Protein AF-A0A7V2T458-F1 (afdb_monomer)

Radius of gyration: 17.85 Å; Cα contacts (8 Å, |Δi|>4): 208; chains: 1; bounding box: 44×33×61 Å

Foldseek 3Di:
DPDDPDAPLVVLLVCLVVCVVQLVLLQVLLQLQLCVVVVDPPPDGLLLLLQLQVVCVVVVLGPVVDPALVVSSVSSVVDDGDVVSSVVRDSSSSNSSSSVSSQRNLCRVQVAADDPLLSVLCSLQVVLSHSLLVNLCSNVSHRSVLVSCLLLVNDDPVSNVVSLVVSVVSVCVVPVPQDPVNSVVSSVSSSVSSVD

pLDDT: mean 90.95, std 11.23, range [30.11, 98.31]

Structure (mmCIF, N/CA/C/O backbone):
data_AF-A0A7V2T458-F1
#
_entry.id   AF-A0A7V2T458-F1
#
loop_
_atom_site.group_PDB
_atom_site.id
_atom_site.type_symbol
_atom_site.label_atom_id
_atom_site.label_alt_id
_atom_site.label_comp_id
_atom_site.label_asym_id
_atom_site.label_entity_id
_atom_site.label_seq_id
_atom_site.pdbx_PDB_ins_code
_atom_site.Cartn_x
_atom_site.Cartn_y
_atom_site.Cartn_z
_atom_site.occupancy
_atom_site.B_iso_or_equiv
_atom_site.auth_seq_id
_atom_site.auth_comp_id
_atom_site.auth_asym_id
_atom_site.auth_atom_id
_atom_site.pdbx_PDB_model_num
ATOM 1 N N . MET A 1 1 ? 3.406 -11.928 33.093 1.00 30.11 1 MET A N 1
ATOM 2 C CA . MET A 1 1 ? 4.224 -10.717 32.883 1.00 30.11 1 MET A CA 1
ATOM 3 C C . MET A 1 1 ? 3.503 -9.909 31.815 1.00 30.11 1 MET A C 1
ATOM 5 O O . MET A 1 1 ? 3.575 -10.270 30.652 1.00 30.11 1 MET A O 1
ATOM 9 N N . LEU A 1 2 ? 2.677 -8.945 32.230 1.00 37.81 2 LEU A N 1
ATOM 10 C CA . LEU A 1 2 ? 1.902 -8.072 31.339 1.00 37.81 2 LEU A CA 1
ATOM 11 C C . LEU A 1 2 ? 2.853 -6.999 30.798 1.00 37.81 2 LEU A C 1
ATOM 13 O O . LEU A 1 2 ? 2.980 -5.922 31.372 1.00 37.81 2 LEU A O 1
ATOM 17 N N . GLY A 1 3 ? 3.626 -7.360 29.777 1.00 30.59 3 GLY A N 1
ATOM 18 C CA . GLY A 1 3 ? 4.444 -6.417 29.025 1.00 30.59 3 GLY A CA 1
ATOM 19 C C . GLY A 1 3 ? 3.579 -5.786 27.945 1.00 30.59 3 GLY A C 1
ATOM 20 O O . GLY A 1 3 ? 2.962 -6.512 27.173 1.00 30.59 3 GLY A O 1
ATOM 21 N N . PHE A 1 4 ? 3.513 -4.457 27.934 1.00 38.50 4 PHE A N 1
ATOM 22 C CA . PHE A 1 4 ? 2.872 -3.639 26.907 1.00 38.50 4 PHE A CA 1
ATOM 23 C C . PHE A 1 4 ? 3.158 -4.182 25.498 1.00 38.50 4 PHE A C 1
ATOM 25 O O . PHE A 1 4 ? 4.274 -4.044 24.996 1.00 38.50 4 PHE A O 1
ATOM 32 N N . ILE A 1 5 ? 2.151 -4.765 24.849 1.00 38.09 5 ILE A N 1
ATOM 33 C CA . ILE A 1 5 ? 2.145 -4.898 23.394 1.00 38.09 5 ILE A CA 1
ATOM 34 C C . ILE A 1 5 ? 1.651 -3.539 22.903 1.00 38.09 5 ILE A C 1
ATOM 36 O O . ILE A 1 5 ? 0.454 -3.274 22.890 1.00 38.09 5 ILE A O 1
ATOM 40 N N . ALA A 1 6 ? 2.574 -2.612 22.645 1.00 46.81 6 ALA A N 1
ATOM 41 C CA . ALA A 1 6 ? 2.210 -1.359 21.997 1.00 46.81 6 ALA A CA 1
ATOM 42 C C . ALA A 1 6 ? 1.647 -1.694 20.610 1.00 46.81 6 ALA A C 1
ATOM 44 O O . ALA A 1 6 ? 2.299 -2.410 19.845 1.00 46.81 6 ALA A O 1
ATOM 45 N N . SER A 1 7 ? 0.443 -1.211 20.304 1.00 61.00 7 SER A N 1
ATOM 46 C CA . SER A 1 7 ? -0.187 -1.478 19.016 1.00 61.00 7 SER A CA 1
ATOM 47 C C . SER A 1 7 ? 0.607 -0.852 17.869 1.00 61.00 7 SER A C 1
ATOM 49 O O . SER A 1 7 ? 0.977 0.327 17.913 1.00 61.00 7 SER A O 1
ATOM 51 N N . ALA A 1 8 ? 0.820 -1.630 16.803 1.00 72.25 8 ALA A N 1
ATOM 52 C CA . ALA A 1 8 ? 1.387 -1.141 15.550 1.00 72.25 8 ALA A CA 1
ATOM 53 C C . ALA A 1 8 ? 0.547 -0.000 14.938 1.00 72.25 8 ALA A C 1
ATOM 55 O O . ALA A 1 8 ? 1.097 0.852 14.240 1.00 72.25 8 ALA A O 1
ATOM 56 N N . ILE A 1 9 ? -0.755 0.072 15.245 1.00 80.94 9 ILE A N 1
ATOM 57 C CA . ILE A 1 9 ? -1.664 1.103 14.733 1.00 80.94 9 ILE A CA 1
ATOM 58 C C . ILE A 1 9 ? -1.323 2.482 15.305 1.00 80.94 9 ILE A C 1
ATOM 60 O O . ILE A 1 9 ? -1.305 3.454 14.557 1.00 80.94 9 ILE A O 1
ATOM 64 N N . SER A 1 10 ? -0.928 2.590 16.577 1.00 75.19 10 SER A N 1
ATOM 65 C CA . SER A 1 10 ? -0.537 3.880 17.175 1.00 75.19 10 SER A CA 1
ATOM 66 C C . SER A 1 10 ? 0.697 4.503 16.495 1.00 75.19 10 SER A C 1
ATOM 68 O O . SER A 1 10 ? 0.761 5.717 16.259 1.00 75.19 10 SER A O 1
ATOM 70 N N . ALA A 1 11 ? 1.663 3.669 16.092 1.00 78.50 11 ALA A N 1
ATOM 71 C CA . ALA A 1 11 ? 2.815 4.113 15.307 1.00 78.50 11 ALA A CA 1
ATOM 72 C C . ALA A 1 11 ? 2.403 4.589 13.900 1.00 78.50 11 ALA A C 1
ATOM 74 O O . ALA A 1 11 ? 2.927 5.590 13.408 1.00 78.50 11 ALA A O 1
ATOM 75 N N . VAL A 1 12 ? 1.434 3.910 13.276 1.00 78.38 12 VAL A N 1
ATOM 76 C CA . VAL A 1 12 ? 0.871 4.266 11.961 1.00 78.38 12 VAL A CA 1
ATOM 77 C C . VAL A 1 12 ? 0.040 5.557 12.025 1.00 78.38 12 VAL A C 1
ATOM 79 O O . VAL A 1 12 ? 0.140 6.403 11.144 1.00 78.38 12 VAL A O 1
ATOM 82 N N . VAL A 1 13 ? -0.721 5.782 13.093 1.00 80.06 13 VAL A N 1
ATOM 83 C CA . VAL A 1 13 ? -1.477 7.028 13.311 1.00 80.06 13 VAL A CA 1
ATOM 84 C C . VAL A 1 13 ? -0.536 8.234 13.423 1.00 80.06 13 VAL A C 1
ATOM 86 O O . VAL A 1 13 ? -0.765 9.282 12.819 1.00 80.06 13 VAL A O 1
ATOM 89 N N . SER A 1 14 ? 0.596 8.069 14.111 1.00 79.56 14 SER A N 1
ATOM 90 C CA . SER A 1 14 ? 1.570 9.148 14.327 1.00 79.56 14 SER A CA 1
ATOM 91 C C . SER A 1 14 ? 2.166 9.720 13.030 1.00 79.56 14 SER A C 1
ATOM 93 O O . SER A 1 14 ? 2.564 10.887 13.000 1.00 79.56 14 SER A O 1
ATOM 95 N N . ILE A 1 15 ? 2.214 8.938 11.944 1.00 79.31 15 ILE A N 1
ATOM 96 C CA . ILE A 1 15 ? 2.734 9.396 10.645 1.00 79.31 15 ILE A CA 1
ATOM 97 C C . ILE A 1 15 ? 1.685 10.117 9.786 1.00 79.31 15 ILE A C 1
ATOM 99 O O . ILE A 1 15 ? 2.061 10.751 8.799 1.00 79.31 15 ILE A O 1
ATOM 103 N N . ALA A 1 16 ? 0.399 10.094 10.159 1.00 80.19 16 ALA A N 1
ATOM 104 C CA . ALA A 1 16 ? -0.682 10.648 9.341 1.00 80.19 16 ALA A CA 1
ATOM 105 C C . ALA A 1 16 ? -0.483 12.132 9.002 1.00 80.19 16 ALA A C 1
ATOM 107 O O . ALA A 1 16 ? -0.596 12.535 7.844 1.00 80.19 16 ALA A O 1
ATOM 108 N N . LYS A 1 17 ? -0.043 12.936 9.976 1.00 77.06 17 LYS A N 1
ATOM 109 C CA . LYS A 1 17 ? 0.249 14.368 9.775 1.00 77.06 17 LYS A CA 1
ATOM 110 C C . LYS A 1 17 ? 1.382 14.626 8.780 1.00 77.06 17 LYS A C 1
ATOM 112 O O . LYS A 1 17 ? 1.390 15.659 8.120 1.00 77.06 17 LYS A O 1
ATOM 117 N N . VAL A 1 18 ? 2.340 13.705 8.676 1.00 79.69 18 VAL A N 1
ATOM 118 C CA . VAL A 1 18 ? 3.490 13.832 7.768 1.00 79.69 18 VAL A CA 1
ATOM 119 C C . VAL A 1 18 ? 3.067 13.568 6.324 1.00 79.69 18 VAL A C 1
ATOM 121 O O . VAL A 1 18 ? 3.553 14.230 5.408 1.00 79.69 18 VAL A O 1
ATOM 124 N N . VAL A 1 19 ? 2.147 12.623 6.114 1.00 79.69 19 VAL A N 1
ATOM 125 C CA . VAL A 1 19 ? 1.714 12.189 4.776 1.00 79.69 19 VAL A CA 1
ATOM 126 C C . VAL A 1 19 ? 0.424 12.856 4.293 1.00 79.69 19 VAL A C 1
ATOM 128 O O . VAL A 1 19 ? 0.085 12.714 3.120 1.00 79.69 19 VAL A O 1
ATOM 131 N N . ALA A 1 20 ? -0.257 13.637 5.137 1.00 81.94 20 ALA A N 1
ATOM 132 C CA . ALA A 1 20 ? -1.494 14.349 4.804 1.00 81.94 20 ALA A CA 1
ATOM 133 C C . ALA A 1 20 ? -1.471 15.102 3.450 1.00 81.94 20 ALA A C 1
ATOM 135 O O . ALA A 1 20 ? -2.435 14.981 2.698 1.00 81.94 20 ALA A O 1
ATOM 136 N N . PRO A 1 21 ? -0.389 15.801 3.036 1.00 84.12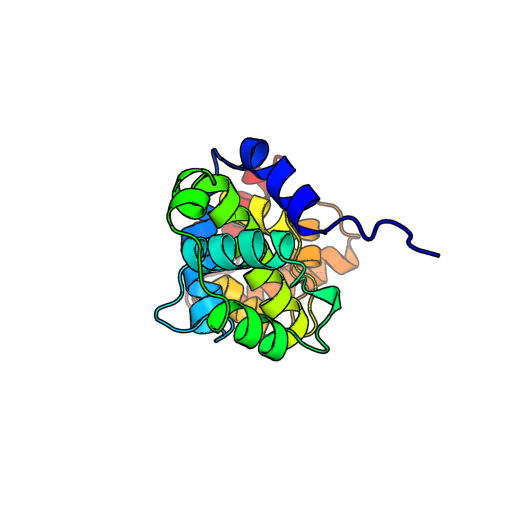 21 PRO A N 1
ATOM 137 C CA . PRO A 1 21 ? -0.378 16.504 1.746 1.00 84.12 21 PRO A CA 1
ATOM 138 C C . PRO A 1 21 ? -0.458 15.584 0.519 1.00 84.12 21 PRO A C 1
ATOM 140 O O . PRO A 1 21 ? -0.811 16.033 -0.571 1.00 84.12 21 PRO A O 1
ATOM 143 N N . ILE A 1 22 ? -0.083 14.312 0.672 1.00 83.19 22 ILE A N 1
ATOM 144 C CA . ILE A 1 22 ? 0.037 13.346 -0.425 1.00 83.19 22 ILE A CA 1
ATOM 145 C C . ILE A 1 22 ? -0.946 12.172 -0.305 1.00 83.19 22 ILE A C 1
ATOM 147 O O . ILE A 1 22 ? -1.106 11.418 -1.267 1.00 83.19 22 ILE A O 1
ATOM 151 N N . ILE A 1 23 ? -1.633 12.030 0.837 1.00 87.06 23 ILE A N 1
ATOM 152 C CA . ILE A 1 23 ? -2.447 10.852 1.163 1.00 87.06 23 ILE A CA 1
ATOM 153 C C . ILE A 1 23 ? -3.609 10.648 0.190 1.00 87.06 23 ILE A C 1
ATOM 155 O O . ILE A 1 23 ? -3.850 9.521 -0.225 1.00 87.06 23 ILE A O 1
ATOM 159 N N . GLY A 1 24 ? -4.259 11.717 -0.281 1.00 88.12 24 GLY A N 1
ATOM 160 C CA . GLY A 1 24 ? -5.395 11.600 -1.203 1.00 88.12 24 GLY A CA 1
ATOM 161 C C . GLY A 1 24 ? -5.055 10.876 -2.516 1.00 88.12 24 GLY A C 1
ATOM 162 O O . GLY A 1 24 ? -5.854 10.079 -3.003 1.00 88.12 24 GLY A O 1
ATOM 163 N N . LYS A 1 25 ? -3.845 11.088 -3.060 1.00 87.19 25 LYS A N 1
ATOM 164 C CA . LYS A 1 25 ? -3.363 10.379 -4.264 1.00 87.19 25 LYS A CA 1
ATOM 165 C C . LYS A 1 25 ? -3.067 8.908 -3.981 1.00 87.19 25 LYS A C 1
ATOM 167 O O . LYS A 1 25 ? -3.308 8.054 -4.825 1.00 87.19 25 LYS A O 1
ATOM 172 N N . VAL A 1 26 ? -2.532 8.619 -2.796 1.00 91.62 26 VAL A N 1
ATOM 173 C CA . VAL A 1 26 ? -2.251 7.249 -2.354 1.00 91.62 26 VAL A CA 1
ATOM 174 C C . VAL A 1 26 ? -3.553 6.481 -2.174 1.00 91.62 26 VAL A C 1
ATOM 176 O O . VAL A 1 26 ? -3.669 5.368 -2.669 1.00 91.62 26 VAL A O 1
ATOM 179 N N . VAL A 1 27 ? -4.539 7.081 -1.507 1.00 94.88 27 VAL A N 1
ATOM 180 C CA . VAL A 1 27 ? -5.811 6.439 -1.159 1.00 94.88 27 VAL A CA 1
ATOM 181 C C . VAL A 1 27 ? -6.577 5.994 -2.398 1.00 94.88 27 VAL A C 1
ATOM 183 O O . VAL A 1 27 ? -7.074 4.872 -2.409 1.00 94.88 27 VAL A O 1
ATOM 186 N N . SER A 1 28 ? -6.649 6.807 -3.456 1.00 93.06 28 SER A N 1
ATOM 187 C CA . SER A 1 28 ? -7.373 6.426 -4.679 1.00 93.06 28 SER A CA 1
ATOM 188 C C . SER A 1 28 ? -6.740 5.222 -5.387 1.00 93.06 28 SER A C 1
ATOM 190 O O . SER A 1 28 ? -7.441 4.288 -5.794 1.00 93.06 28 SER A O 1
ATOM 192 N N . VAL A 1 29 ? -5.409 5.207 -5.486 1.00 95.25 29 VAL A N 1
ATOM 193 C CA . VAL A 1 29 ? -4.659 4.093 -6.075 1.00 95.25 29 VAL A CA 1
ATOM 194 C C . VAL A 1 29 ? -4.781 2.848 -5.198 1.00 95.25 29 VAL A C 1
ATOM 196 O O . VAL A 1 29 ? -5.154 1.781 -5.687 1.00 95.25 29 VAL A O 1
ATOM 199 N N . ALA A 1 30 ? -4.537 2.992 -3.896 1.00 96.44 30 ALA A N 1
ATOM 200 C CA . ALA A 1 30 ? -4.602 1.917 -2.916 1.00 96.44 30 ALA A CA 1
ATOM 201 C C . ALA A 1 30 ? -5.996 1.276 -2.862 1.00 96.44 30 ALA A C 1
ATOM 203 O O . ALA A 1 30 ? -6.104 0.057 -2.950 1.00 96.44 30 ALA A O 1
ATOM 204 N N . GLN A 1 31 ? -7.064 2.081 -2.830 1.00 97.06 31 GLN A N 1
ATOM 205 C CA . GLN A 1 31 ? -8.450 1.609 -2.887 1.00 97.06 31 GLN A CA 1
ATOM 206 C C . GLN A 1 31 ? -8.676 0.679 -4.080 1.00 97.06 31 GLN A C 1
ATOM 208 O O . GLN A 1 31 ? -9.224 -0.417 -3.928 1.00 97.06 31 GLN A O 1
ATOM 213 N N . THR A 1 32 ? -8.245 1.111 -5.266 1.00 96.38 32 THR A N 1
ATOM 214 C CA . THR A 1 32 ? -8.431 0.355 -6.508 1.00 96.38 32 THR A CA 1
ATOM 215 C C . THR A 1 32 ? -7.640 -0.949 -6.469 1.00 96.38 32 THR A C 1
ATOM 217 O O . THR A 1 32 ? -8.182 -2.010 -6.786 1.00 96.38 32 THR A O 1
ATOM 220 N N . VAL A 1 33 ? -6.385 -0.897 -6.015 1.00 97.00 33 VAL A N 1
ATOM 221 C CA . VAL A 1 33 ? -5.521 -2.076 -5.879 1.00 97.00 33 VAL A CA 1
ATOM 222 C C . VAL A 1 33 ? -6.113 -3.077 -4.884 1.00 97.00 33 VAL A C 1
ATOM 224 O O . VAL A 1 33 ? -6.321 -4.232 -5.248 1.00 97.00 33 VAL A O 1
ATOM 227 N N . PHE A 1 34 ? -6.444 -2.657 -3.660 1.00 97.81 34 PHE A N 1
ATOM 228 C CA . PHE A 1 34 ? -6.944 -3.559 -2.615 1.00 97.81 34 PHE A CA 1
ATOM 229 C C . PHE A 1 34 ? -8.272 -4.210 -2.991 1.00 97.81 34 PHE A C 1
ATOM 231 O O . PHE A 1 34 ? -8.456 -5.402 -2.748 1.00 97.81 34 PHE A O 1
ATOM 238 N N . SER A 1 35 ? -9.168 -3.459 -3.636 1.00 96.50 35 SER A N 1
ATOM 239 C CA . SER A 1 35 ? -10.446 -3.997 -4.113 1.00 96.50 35 SER A CA 1
ATOM 240 C C . SER A 1 35 ? -10.233 -5.003 -5.248 1.00 96.50 35 SER A C 1
ATOM 242 O O . SER A 1 35 ? -10.802 -6.090 -5.236 1.00 96.50 35 SER A O 1
ATOM 244 N N . THR A 1 36 ? -9.370 -4.682 -6.219 1.00 95.75 36 THR A N 1
ATOM 245 C CA . THR A 1 36 ? -9.139 -5.546 -7.392 1.00 95.75 36 THR A CA 1
ATOM 246 C C . THR A 1 36 ? -8.392 -6.829 -7.031 1.00 95.75 36 THR A C 1
ATOM 248 O O . THR A 1 36 ? -8.650 -7.882 -7.609 1.00 95.75 36 THR A O 1
ATOM 251 N N . LEU A 1 37 ? -7.483 -6.765 -6.056 1.00 96.19 37 LEU A N 1
ATOM 252 C CA . LEU A 1 37 ? -6.792 -7.938 -5.517 1.00 96.19 37 LEU A CA 1
ATOM 253 C C . LEU A 1 37 ? -7.658 -8.724 -4.514 1.00 96.19 37 LEU A C 1
ATOM 255 O O . LEU A 1 37 ? -7.224 -9.761 -4.008 1.00 96.19 37 LEU A O 1
ATOM 259 N N . GLY A 1 38 ? -8.876 -8.256 -4.219 1.00 95.44 38 GLY A N 1
ATOM 260 C CA . GLY A 1 38 ? -9.816 -8.905 -3.307 1.00 95.44 38 GLY A CA 1
ATOM 261 C C . GLY A 1 38 ? -9.345 -8.936 -1.855 1.00 95.44 38 GLY A C 1
ATOM 262 O O . GLY A 1 38 ? -9.672 -9.878 -1.143 1.00 95.44 38 GLY A O 1
ATOM 263 N N . VAL A 1 39 ? -8.530 -7.961 -1.446 1.00 96.56 39 VAL A N 1
ATOM 264 C CA . VAL A 1 39 ? -8.167 -7.730 -0.038 1.00 96.56 39 VAL A CA 1
ATOM 265 C C . VAL A 1 39 ? -9.305 -6.985 0.659 1.00 96.56 39 VAL A C 1
ATOM 267 O O . VAL A 1 39 ? -9.720 -7.353 1.755 1.00 96.56 39 VAL A O 1
ATOM 270 N N . PHE A 1 40 ? -9.873 -5.985 -0.020 1.00 97.31 40 PHE A N 1
ATOM 271 C CA . PHE A 1 40 ? -11.102 -5.311 0.398 1.00 97.31 40 PHE A CA 1
ATOM 272 C C . PHE A 1 40 ? -12.293 -5.803 -0.424 1.00 97.31 40 PHE A C 1
ATOM 274 O O . PHE A 1 40 ? -12.169 -6.097 -1.617 1.00 97.31 40 PHE A O 1
ATOM 281 N N . LYS A 1 41 ? -13.466 -5.873 0.209 1.00 94.81 41 LYS A N 1
ATOM 282 C CA . LYS A 1 41 ? -14.744 -6.097 -0.477 1.00 94.81 41 LYS A CA 1
ATOM 283 C C . LYS A 1 41 ? -15.140 -4.844 -1.276 1.00 94.81 41 LYS A C 1
ATOM 285 O O . LYS A 1 41 ? -14.746 -3.741 -0.910 1.00 94.81 41 LYS A O 1
ATOM 290 N N . PRO A 1 42 ? -15.975 -4.964 -2.328 1.00 89.00 42 PRO A N 1
ATOM 291 C CA . PRO A 1 42 ? -16.329 -3.830 -3.193 1.00 89.00 42 PRO A CA 1
ATOM 292 C C . PRO A 1 42 ? -16.955 -2.614 -2.489 1.00 89.00 42 PRO A C 1
ATOM 294 O O . PRO A 1 42 ? -16.895 -1.508 -3.014 1.00 89.00 42 PRO A O 1
ATOM 297 N N . ASN A 1 43 ? -17.584 -2.812 -1.330 1.00 90.25 43 ASN A N 1
ATOM 298 C CA . ASN A 1 43 ? -18.216 -1.763 -0.528 1.00 90.25 43 ASN A CA 1
ATOM 299 C C . ASN A 1 43 ? -17.327 -1.242 0.616 1.00 90.25 43 ASN A C 1
ATOM 301 O O . ASN A 1 43 ? -17.757 -0.365 1.361 1.00 90.25 43 ASN A O 1
ATOM 305 N N . GLU A 1 44 ? -16.124 -1.791 0.780 1.00 97.00 44 GLU A N 1
ATOM 306 C CA . GLU A 1 44 ? -15.167 -1.370 1.798 1.00 97.00 44 GLU A CA 1
ATOM 307 C C . GLU A 1 44 ? -14.276 -0.269 1.232 1.00 97.00 44 GLU A C 1
ATOM 309 O O . GLU A 1 44 ? -13.611 -0.439 0.208 1.00 97.00 44 GLU A O 1
ATOM 314 N N . THR A 1 45 ? -14.249 0.874 1.913 1.00 98.12 45 THR A N 1
ATOM 315 C CA . THR A 1 45 ? -13.314 1.954 1.598 1.00 98.12 45 THR A CA 1
ATOM 316 C C . THR A 1 45 ? -12.092 1.889 2.505 1.00 98.12 45 THR A C 1
ATOM 318 O O . THR A 1 45 ? -12.204 1.468 3.658 1.00 98.12 45 THR A O 1
ATOM 321 N N . VAL A 1 46 ? -10.946 2.372 2.021 1.00 98.06 46 VAL A N 1
ATOM 322 C CA . VAL A 1 46 ? -9.724 2.572 2.818 1.00 98.06 46 VAL A CA 1
ATOM 323 C C . VAL A 1 46 ? -10.048 3.284 4.131 1.00 98.06 46 VAL A C 1
ATOM 325 O O . VAL A 1 46 ? -9.660 2.816 5.194 1.00 98.06 46 VAL A O 1
ATOM 328 N N . GLU A 1 47 ? -10.824 4.364 4.073 1.00 97.69 47 GLU A N 1
ATOM 329 C CA . GLU A 1 47 ? -11.233 5.108 5.264 1.00 97.69 47 GLU A CA 1
ATOM 330 C C . GLU A 1 47 ? -12.088 4.266 6.223 1.00 97.69 47 GLU A C 1
ATOM 332 O O . GLU A 1 47 ? -11.790 4.213 7.412 1.00 97.69 47 GLU A O 1
ATOM 337 N N . SER A 1 48 ? -13.099 3.547 5.721 1.00 97.75 48 SER A N 1
ATOM 338 C CA . SER A 1 48 ? -13.975 2.719 6.565 1.00 97.75 48 SER A CA 1
ATOM 339 C C . SER A 1 48 ? -13.243 1.549 7.230 1.00 97.75 48 SER A C 1
ATOM 341 O O . SER A 1 48 ? -13.534 1.212 8.376 1.00 97.75 48 SER A O 1
ATOM 343 N N . VAL A 1 49 ? -12.280 0.938 6.530 1.00 98.31 49 VAL A N 1
ATOM 344 C CA . VAL A 1 49 ? -11.445 -0.139 7.077 1.00 98.31 49 VAL A CA 1
ATOM 345 C C . VAL A 1 49 ? -10.499 0.418 8.132 1.00 98.31 49 VAL A C 1
ATOM 347 O O . VAL A 1 49 ? -10.310 -0.209 9.169 1.00 98.31 49 VAL A O 1
ATOM 350 N N . GLY A 1 50 ? -9.928 1.599 7.896 1.00 97.69 50 GLY A N 1
ATOM 351 C CA . GLY A 1 50 ? -9.062 2.251 8.866 1.00 97.69 50 GLY A CA 1
ATOM 352 C C . GLY A 1 50 ? -9.782 2.667 10.142 1.00 97.69 50 GLY A C 1
ATOM 353 O O . GLY A 1 50 ? -9.261 2.410 11.220 1.00 97.69 50 GLY A O 1
ATOM 354 N N . ASP A 1 51 ? -10.986 3.234 10.035 1.00 98.19 51 ASP A N 1
ATOM 355 C CA . ASP A 1 51 ? -11.822 3.576 11.196 1.00 98.19 51 ASP A CA 1
ATOM 356 C C . ASP A 1 51 ? -12.099 2.338 12.060 1.00 98.19 51 ASP A C 1
ATOM 358 O O . ASP A 1 51 ? -11.820 2.316 13.258 1.00 98.19 51 ASP A O 1
ATOM 362 N N . ARG A 1 52 ? -12.532 1.248 11.409 1.00 97.88 52 ARG A N 1
ATOM 363 C CA . ARG A 1 52 ? -12.740 -0.052 12.059 1.00 97.88 52 ARG A CA 1
ATOM 364 C C . ARG A 1 52 ? -11.477 -0.565 12.720 1.00 97.88 52 ARG A C 1
ATOM 366 O O . ARG A 1 52 ? -11.543 -0.973 13.868 1.00 97.88 52 ARG A O 1
ATOM 373 N N . ALA A 1 53 ? -10.343 -0.535 12.030 1.00 97.38 53 ALA A N 1
ATOM 374 C CA . ALA A 1 53 ? -9.083 -1.022 12.575 1.00 97.38 53 ALA A CA 1
ATOM 375 C C . ALA A 1 53 ? -8.623 -0.218 13.798 1.00 97.38 53 ALA A C 1
ATOM 377 O O . ALA A 1 53 ? -8.182 -0.820 14.771 1.00 97.38 53 ALA A O 1
ATOM 378 N N . ILE A 1 54 ? -8.755 1.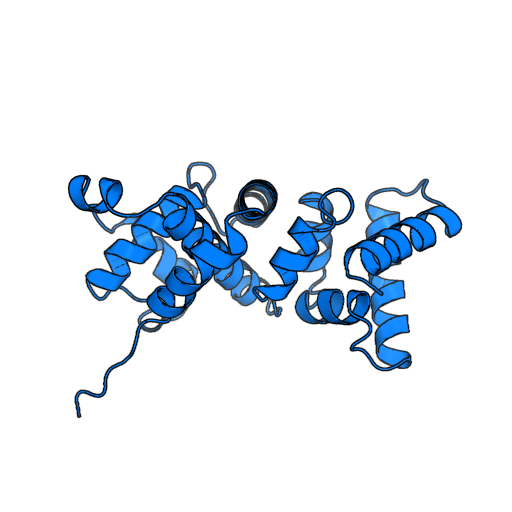113 13.778 1.00 96.56 54 ILE A N 1
ATOM 379 C CA . ILE A 1 54 ? -8.400 1.971 14.918 1.00 96.56 54 ILE A CA 1
ATOM 380 C C . ILE A 1 54 ? -9.272 1.631 16.127 1.00 96.56 54 ILE A C 1
ATOM 382 O O . ILE A 1 54 ? -8.748 1.323 17.193 1.00 96.56 54 ILE A O 1
ATOM 386 N N . GLN A 1 55 ? -10.595 1.637 15.963 1.00 96.88 55 GLN A N 1
ATOM 387 C CA . GLN A 1 55 ? -11.505 1.397 17.084 1.00 96.88 55 GLN A CA 1
ATOM 388 C C . GLN A 1 55 ? -11.445 -0.052 17.585 1.00 96.88 55 GLN A C 1
A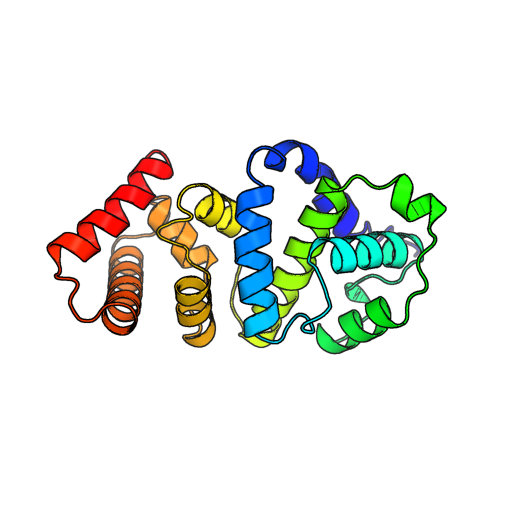TOM 390 O O . GLN A 1 55 ? -11.503 -0.296 18.791 1.00 96.88 55 GLN A O 1
ATOM 395 N N . ALA A 1 56 ? -11.289 -1.022 16.683 1.00 96.00 56 ALA A N 1
ATOM 396 C CA . ALA A 1 56 ? -11.111 -2.422 17.041 1.00 96.00 56 ALA A CA 1
ATOM 397 C C . ALA A 1 56 ? -9.841 -2.602 17.889 1.00 96.00 56 ALA A C 1
ATOM 399 O O . ALA A 1 56 ? -9.896 -3.238 18.941 1.00 96.00 56 ALA A O 1
ATOM 400 N N . ASP A 1 57 ? -8.729 -1.974 17.502 1.00 94.69 57 ASP A N 1
ATOM 401 C CA . ASP A 1 57 ? -7.468 -2.002 18.247 1.00 94.69 57 ASP A CA 1
ATOM 402 C C . ASP A 1 57 ? -7.570 -1.353 19.634 1.00 94.69 57 ASP A C 1
ATOM 404 O O . ASP A 1 57 ? -7.113 -1.939 20.617 1.00 94.69 57 ASP A O 1
ATOM 408 N N . GLU A 1 58 ? -8.258 -0.211 19.745 1.00 93.00 58 GLU A N 1
ATOM 409 C CA . GLU A 1 58 ? -8.577 0.437 21.030 1.00 93.00 58 GLU A CA 1
ATOM 410 C C . GLU A 1 58 ? -9.375 -0.493 21.967 1.00 93.00 58 GLU A C 1
ATOM 412 O O . GLU A 1 58 ? -9.249 -0.411 23.191 1.00 93.00 58 GLU A O 1
ATOM 417 N N . ASN A 1 59 ? -10.132 -1.434 21.395 1.00 93.62 59 ASN A N 1
ATOM 418 C CA . ASN A 1 59 ? -10.887 -2.474 22.098 1.00 93.62 59 ASN A CA 1
ATOM 419 C C . ASN A 1 59 ? -10.153 -3.828 22.163 1.00 93.62 59 ASN A C 1
ATOM 421 O O . ASN A 1 59 ? -10.728 -4.854 22.537 1.00 93.62 59 ASN A O 1
ATOM 425 N N . GLY A 1 60 ? -8.860 -3.847 21.839 1.00 91.75 60 GLY A N 1
ATOM 426 C CA . GLY A 1 60 ? -8.007 -5.023 21.929 1.00 91.75 60 GLY A CA 1
ATOM 427 C C . GLY A 1 60 ? -8.225 -6.044 20.814 1.00 91.75 60 GLY A C 1
ATOM 428 O O . GLY A 1 60 ? -7.903 -7.212 21.006 1.00 91.75 60 GLY A O 1
ATOM 429 N N . ILE A 1 61 ? -8.762 -5.663 19.665 1.00 92.81 61 ILE A N 1
ATOM 430 C CA . ILE A 1 61 ? -8.813 -6.494 18.460 1.00 92.81 61 ILE A CA 1
ATOM 431 C C . ILE A 1 61 ? -7.708 -6.000 17.528 1.00 92.81 61 ILE A C 1
ATOM 433 O O . ILE A 1 61 ? -7.928 -5.198 16.626 1.00 92.81 61 ILE A O 1
ATOM 437 N N . ASP A 1 62 ? -6.493 -6.472 17.782 1.00 90.50 62 ASP A N 1
ATOM 438 C CA . ASP A 1 62 ? -5.322 -6.133 16.983 1.00 90.50 62 ASP A CA 1
ATOM 439 C C . ASP A 1 62 ? -4.919 -7.293 16.059 1.00 90.50 62 ASP A C 1
ATOM 441 O O . ASP A 1 62 ? -5.206 -8.467 16.318 1.00 90.50 62 ASP A O 1
ATOM 445 N N . ARG A 1 63 ? -4.205 -6.968 14.976 1.00 88.00 63 ARG A N 1
ATOM 446 C CA . ARG A 1 63 ? -3.782 -7.941 13.958 1.00 88.00 63 ARG A CA 1
ATOM 447 C C . ARG A 1 63 ? -2.974 -9.113 14.524 1.00 88.00 63 ARG A C 1
ATOM 449 O O . ARG A 1 63 ? -3.043 -10.193 13.943 1.00 88.00 63 ARG A O 1
ATOM 456 N N . SER A 1 64 ? -2.216 -8.953 15.613 1.00 88.81 64 SER A N 1
ATOM 457 C CA . SER A 1 64 ? -1.355 -10.021 16.156 1.00 88.81 64 SER A CA 1
ATOM 458 C C . SER A 1 64 ? -2.134 -11.198 16.754 1.00 88.81 64 SER A C 1
ATOM 460 O O . SER A 1 64 ? -1.548 -12.246 17.024 1.00 88.81 64 SER A O 1
ATOM 462 N N . LYS A 1 65 ? -3.453 -11.046 16.927 1.00 91.19 65 LYS A N 1
ATOM 463 C CA . LYS A 1 65 ? -4.354 -12.071 17.471 1.00 91.19 65 LYS A CA 1
ATOM 464 C C . LYS A 1 65 ? -4.901 -13.056 16.438 1.00 91.19 65 LYS A C 1
ATOM 466 O O . LYS A 1 65 ? -5.595 -13.989 16.827 1.00 91.19 65 LYS A O 1
ATOM 471 N N . PHE A 1 66 ? -4.598 -12.857 15.158 1.00 92.62 66 PHE A N 1
ATOM 472 C CA . PHE A 1 66 ? -5.157 -13.631 14.048 1.00 92.62 66 PHE A CA 1
ATOM 473 C C . PHE A 1 66 ? -4.055 -14.356 13.281 1.00 92.62 66 PHE A C 1
ATOM 475 O O . PHE A 1 66 ? -2.940 -13.840 13.158 1.00 92.62 66 PHE A O 1
ATOM 482 N N . GLU A 1 67 ? -4.346 -15.535 12.733 1.00 90.44 67 GLU A N 1
ATOM 483 C CA . GLU A 1 67 ? -3.332 -16.308 12.008 1.00 90.44 67 GLU A CA 1
ATOM 484 C C . GLU A 1 67 ? -3.021 -15.670 10.651 1.00 90.44 67 GLU A C 1
ATOM 486 O O . GLU A 1 67 ? -1.864 -15.566 10.240 1.00 90.44 67 GLU A O 1
ATOM 491 N N . ASN A 1 68 ? -4.052 -15.164 9.981 1.00 90.00 68 ASN A N 1
ATOM 492 C CA . ASN A 1 68 ? -3.965 -14.603 8.640 1.00 90.00 68 ASN A CA 1
ATOM 493 C C . ASN A 1 68 ? -4.792 -13.315 8.508 1.00 90.00 68 ASN A C 1
ATOM 495 O O . ASN A 1 68 ? -5.598 -12.962 9.372 1.00 90.00 68 ASN A O 1
ATOM 499 N N . HIS A 1 69 ? -4.551 -12.587 7.419 1.00 91.62 69 HIS A N 1
ATOM 500 C CA . HIS A 1 69 ? -5.251 -11.342 7.132 1.00 91.62 69 HIS A CA 1
ATOM 501 C C . HIS A 1 69 ? -6.770 -11.505 6.977 1.00 91.62 69 HIS A C 1
ATOM 503 O O . HIS A 1 69 ? -7.507 -10.609 7.383 1.00 91.62 69 HIS A O 1
ATOM 509 N N . ASP A 1 70 ? -7.247 -12.620 6.419 1.00 93.38 70 ASP A N 1
ATOM 510 C CA . ASP A 1 70 ? -8.676 -12.814 6.158 1.00 93.38 70 ASP A CA 1
ATOM 511 C C . ASP A 1 70 ? -9.470 -12.917 7.470 1.00 93.38 70 ASP A C 1
ATOM 513 O O . ASP A 1 70 ? -10.469 -12.215 7.627 1.00 93.38 70 ASP A O 1
ATOM 517 N N . GLU A 1 71 ? -8.971 -13.681 8.448 1.00 95.81 71 GLU A N 1
ATOM 518 C CA . GLU A 1 71 ? -9.545 -13.763 9.802 1.00 95.81 71 GLU A CA 1
ATOM 519 C C . GLU A 1 71 ? -9.570 -12.401 10.507 1.00 95.81 71 GLU A C 1
ATOM 521 O O . GLU A 1 71 ? -10.561 -12.031 11.139 1.00 95.81 71 GLU A O 1
ATOM 526 N N . TYR A 1 72 ? -8.492 -11.622 10.377 1.00 96.19 72 TYR A N 1
ATOM 527 C CA . TYR A 1 72 ? -8.450 -10.270 10.932 1.00 96.19 72 TYR A CA 1
ATOM 528 C C . TYR A 1 72 ? -9.503 -9.365 10.282 1.00 96.19 72 TYR A C 1
ATOM 530 O O . TYR A 1 72 ? -10.224 -8.649 10.975 1.00 96.19 72 TYR A O 1
ATOM 538 N N . MET A 1 73 ? -9.640 -9.419 8.955 1.00 97.12 73 MET A N 1
ATOM 539 C CA . MET A 1 73 ? -10.643 -8.635 8.237 1.00 97.12 73 MET A CA 1
ATOM 540 C C . MET A 1 73 ? -12.073 -9.057 8.585 1.00 97.12 73 MET A C 1
ATOM 542 O O . MET A 1 73 ? -12.953 -8.201 8.624 1.00 97.12 73 MET A O 1
ATOM 546 N N . GLU A 1 74 ? -12.333 -10.340 8.843 1.00 96.94 74 GLU A N 1
ATOM 547 C CA . GLU A 1 74 ? -13.619 -10.802 9.384 1.00 96.94 74 GLU A CA 1
ATOM 548 C C . GLU A 1 74 ? -13.910 -10.173 10.749 1.00 96.94 74 GLU A C 1
ATOM 550 O O . GLU A 1 74 ? -14.964 -9.560 10.914 1.00 9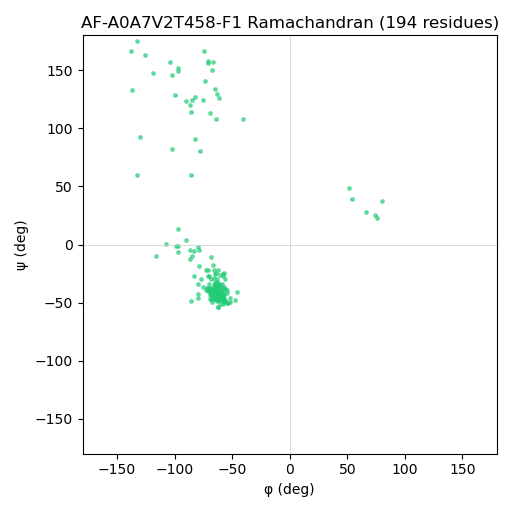6.94 74 GLU A O 1
ATOM 555 N N . ALA A 1 75 ? -12.948 -10.185 11.674 1.00 97.00 75 ALA A N 1
ATOM 556 C CA . ALA A 1 75 ? -13.119 -9.535 12.972 1.00 97.00 75 ALA A CA 1
ATOM 557 C C . ALA A 1 75 ? -13.375 -8.020 12.860 1.00 97.00 75 ALA A C 1
ATOM 559 O O . ALA A 1 75 ? -14.220 -7.486 13.577 1.00 97.00 75 ALA A O 1
ATOM 560 N N . LEU A 1 76 ? -12.707 -7.320 11.935 1.00 97.38 76 LEU A N 1
ATOM 561 C CA . LEU A 1 76 ? -12.966 -5.894 11.687 1.00 97.38 76 LEU A CA 1
ATOM 562 C C . LEU A 1 76 ? -14.372 -5.625 11.128 1.00 97.38 76 LEU A C 1
ATOM 564 O O . LEU A 1 76 ? -14.967 -4.577 11.399 1.00 97.38 76 LEU A O 1
ATOM 568 N N . ARG A 1 77 ? -14.904 -6.543 10.317 1.00 96.94 77 ARG A N 1
ATOM 569 C CA . ARG A 1 77 ? -16.255 -6.435 9.744 1.00 96.94 77 ARG A CA 1
ATOM 570 C C . ARG A 1 77 ? -17.331 -6.657 10.799 1.00 96.94 77 ARG A C 1
ATOM 572 O O . ARG A 1 77 ? -18.340 -5.955 10.767 1.00 96.94 77 ARG A O 1
ATOM 579 N N . ASP A 1 78 ? -17.088 -7.584 11.718 1.00 97.31 78 ASP A N 1
ATOM 580 C CA . ASP A 1 78 ? -18.002 -7.911 12.814 1.00 97.31 78 ASP A CA 1
ATOM 581 C C . ASP A 1 78 ? -17.930 -6.900 13.968 1.00 97.31 78 ASP A C 1
ATOM 583 O O . ASP A 1 78 ? -18.861 -6.807 14.767 1.00 97.31 78 ASP A O 1
ATOM 587 N N . PHE A 1 79 ? -16.853 -6.114 14.047 1.00 97.56 79 PHE A N 1
ATOM 588 C CA . PHE A 1 79 ? -16.717 -5.046 15.030 1.00 97.56 79 PHE A CA 1
ATOM 589 C C . PHE A 1 79 ? -17.785 -3.954 14.833 1.00 97.56 79 PHE A C 1
ATOM 591 O O . PHE A 1 79 ? -17.972 -3.418 13.734 1.00 97.56 79 PHE A O 1
ATOM 598 N N . GLU A 1 80 ? -18.480 -3.603 15.912 1.00 97.12 80 GLU A N 1
ATOM 599 C CA . GLU A 1 80 ? -19.468 -2.526 15.930 1.00 97.12 80 GLU A CA 1
ATOM 600 C C . GLU A 1 80 ? -18.769 -1.189 16.204 1.00 97.12 80 GLU A C 1
ATOM 602 O O . GLU A 1 80 ? -18.108 -1.027 17.225 1.00 97.12 80 GLU A O 1
ATOM 607 N N . LEU A 1 81 ? -18.888 -0.247 15.264 1.00 97.56 81 LEU A N 1
ATOM 608 C CA . LEU A 1 81 ? -18.292 1.085 15.388 1.00 97.56 81 LEU A CA 1
ATOM 609 C C . LEU A 1 81 ? -19.072 1.937 16.389 1.00 97.56 81 LEU A C 1
ATOM 611 O O . LEU A 1 81 ? -20.303 1.954 16.352 1.00 97.56 81 LEU A O 1
ATOM 615 N N . ASP A 1 82 ? -18.347 2.713 17.189 1.00 97.94 82 ASP A N 1
ATOM 616 C CA . ASP A 1 82 ? -18.902 3.828 17.946 1.00 97.94 82 ASP A CA 1
ATOM 617 C C . ASP A 1 82 ? -18.918 5.082 17.047 1.00 97.94 82 ASP A C 1
ATOM 619 O O . ASP A 1 82 ? -17.850 5.581 16.670 1.00 97.94 82 ASP A O 1
ATOM 623 N N . PRO A 1 83 ? -20.101 5.610 16.674 1.00 97.31 83 PRO A N 1
ATOM 624 C CA . PRO A 1 83 ? -20.194 6.785 15.813 1.00 97.31 83 PRO A CA 1
ATOM 625 C C . PRO A 1 83 ? -19.570 8.043 16.425 1.00 97.31 83 PRO A C 1
ATOM 627 O O . PRO A 1 83 ? -18.980 8.833 15.692 1.00 97.31 83 PRO A O 1
ATOM 630 N N . GLU A 1 84 ? -19.667 8.232 17.746 1.00 97.50 84 GLU A N 1
ATOM 631 C CA . GLU A 1 84 ? -19.075 9.402 18.408 1.00 97.50 84 GLU A CA 1
ATOM 632 C C . GLU A 1 84 ? -17.552 9.328 18.318 1.00 97.50 84 GLU A C 1
ATOM 634 O O . GLU A 1 84 ? -16.891 10.310 17.980 1.00 97.50 84 GLU A O 1
ATOM 639 N N . ARG A 1 85 ? -16.993 8.127 18.508 1.00 96.50 85 ARG A N 1
ATOM 640 C CA . ARG A 1 85 ? -15.557 7.897 18.337 1.00 96.50 85 ARG A CA 1
ATOM 641 C C . ARG A 1 85 ? -15.113 8.076 16.887 1.00 96.50 85 ARG A C 1
ATOM 643 O O . ARG A 1 85 ? -14.059 8.663 16.643 1.00 96.50 85 ARG A O 1
ATOM 650 N N . SER A 1 86 ? -15.911 7.620 15.921 1.00 97.38 86 SER A N 1
ATOM 651 C CA . SER A 1 86 ? -15.647 7.838 14.495 1.00 97.38 86 SER A CA 1
ATOM 652 C C . SER A 1 86 ? -15.511 9.326 14.160 1.00 97.38 86 SER A C 1
ATOM 654 O O . SER A 1 86 ? -14.658 9.670 13.342 1.00 97.38 86 SER A O 1
ATOM 656 N N . ASP A 1 87 ? -16.305 10.203 14.771 1.00 96.81 87 ASP A N 1
ATOM 657 C CA . ASP A 1 87 ? -16.252 11.649 14.515 1.00 96.81 87 ASP A CA 1
ATOM 658 C C . ASP A 1 87 ? -15.006 12.325 15.120 1.00 96.81 87 ASP A C 1
ATOM 660 O O . ASP A 1 87 ? -14.582 13.388 14.661 1.00 96.81 87 ASP A O 1
ATOM 664 N N . GLU A 1 88 ? -14.385 11.707 16.128 1.00 96.44 88 GLU A N 1
ATOM 665 C CA . GLU A 1 88 ? -13.160 12.205 16.763 1.00 96.44 88 GLU A CA 1
ATOM 666 C C . GLU A 1 88 ? -11.879 11.826 16.007 1.00 96.44 88 GLU A C 1
ATOM 668 O O . GLU A 1 88 ? -10.865 12.520 16.120 1.00 96.44 88 GLU A O 1
ATOM 673 N N . ILE A 1 89 ? -11.898 10.717 15.264 1.00 95.56 89 ILE A N 1
ATOM 674 C CA . ILE A 1 89 ? -10.744 10.239 14.499 1.00 95.56 89 ILE A CA 1
ATOM 675 C C . ILE A 1 89 ? -10.688 10.999 13.171 1.00 95.56 89 ILE A C 1
ATOM 677 O O . ILE A 1 89 ? -11.651 11.011 12.402 1.00 95.56 89 ILE A O 1
ATOM 681 N N . SER A 1 90 ? -9.542 11.601 12.854 1.00 94.94 90 SER A N 1
ATOM 682 C CA . SER A 1 90 ? -9.409 12.363 11.610 1.00 94.94 90 SER A CA 1
ATOM 683 C C . SER A 1 90 ? -9.465 11.468 10.366 1.00 94.94 90 SER A C 1
ATOM 685 O O . SER A 1 90 ? -9.021 10.315 10.376 1.00 94.94 90 SER A O 1
ATOM 687 N N . THR A 1 91 ? -9.965 12.013 9.253 1.00 94.81 91 THR A N 1
ATOM 688 C CA . THR A 1 91 ? -9.988 11.319 7.956 1.00 94.81 91 THR A CA 1
ATOM 689 C C . THR A 1 91 ? -8.595 10.827 7.551 1.00 94.81 91 THR A C 1
ATOM 691 O O . THR A 1 91 ? -8.463 9.716 7.042 1.00 94.81 91 THR A O 1
ATOM 694 N N . GLU A 1 92 ? -7.535 11.599 7.806 1.00 93.62 92 GLU A N 1
ATOM 695 C CA . GLU A 1 92 ? -6.163 11.211 7.473 1.00 93.62 92 GLU A CA 1
ATOM 696 C C . GLU A 1 92 ? -5.684 10.006 8.289 1.00 93.62 92 GLU A C 1
ATOM 698 O O . GLU A 1 92 ? -5.033 9.118 7.739 1.00 93.62 92 GLU A O 1
ATOM 703 N N . GLU A 1 93 ? -6.009 9.946 9.584 1.00 94.56 93 GLU A N 1
ATOM 704 C CA . GLU A 1 93 ? -5.665 8.802 10.437 1.00 94.56 93 GLU A CA 1
ATOM 705 C C . GLU A 1 93 ? -6.370 7.537 9.951 1.00 94.56 93 GLU A C 1
ATOM 707 O O . GLU A 1 93 ? -5.712 6.515 9.732 1.00 94.56 93 GLU A O 1
ATOM 712 N N . LYS A 1 94 ? -7.678 7.632 9.674 1.00 96.69 94 LYS A N 1
ATOM 713 C CA . LYS A 1 94 ? -8.455 6.537 9.077 1.00 96.69 94 LYS A CA 1
ATOM 714 C C . LYS A 1 94 ? -7.830 6.085 7.761 1.00 96.69 94 LYS A C 1
ATOM 716 O O . LYS A 1 94 ? -7.586 4.903 7.552 1.00 96.69 94 LYS A O 1
ATOM 721 N N . GLN A 1 95 ? -7.501 7.013 6.871 1.00 96.12 95 GLN A N 1
ATOM 722 C CA . GLN A 1 95 ? -6.934 6.675 5.569 1.00 96.12 95 GLN A CA 1
ATOM 723 C C . GLN A 1 95 ? -5.564 6.001 5.674 1.00 96.12 95 GLN A C 1
ATOM 725 O O . GLN A 1 95 ? -5.316 5.006 4.995 1.00 96.12 95 GLN A O 1
ATOM 730 N N . VAL A 1 96 ? -4.676 6.501 6.531 1.00 94.25 96 VAL A N 1
ATOM 731 C CA . VAL A 1 96 ? -3.327 5.946 6.693 1.00 94.25 96 VAL A CA 1
ATOM 732 C C . VAL A 1 96 ? -3.366 4.554 7.314 1.00 94.25 96 VAL A C 1
ATOM 734 O O . VAL A 1 96 ? -2.673 3.655 6.829 1.00 94.25 96 VAL A O 1
ATOM 737 N N . VAL A 1 97 ? -4.217 4.338 8.319 1.00 95.75 97 VAL A N 1
ATOM 738 C CA . VAL A 1 97 ? -4.417 3.001 8.894 1.00 95.75 97 VAL A CA 1
ATOM 739 C C . VAL A 1 97 ? -5.068 2.065 7.880 1.00 95.75 97 VAL A C 1
ATOM 741 O O . VAL A 1 97 ? -4.604 0.940 7.710 1.00 95.75 97 VAL A O 1
ATOM 744 N N . GLY A 1 98 ? -6.066 2.528 7.127 1.00 97.25 98 GLY A N 1
ATOM 745 C CA . GLY A 1 98 ? -6.683 1.752 6.054 1.00 97.25 98 GLY A CA 1
ATOM 746 C C . GLY A 1 98 ? -5.686 1.310 4.984 1.00 97.25 98 GLY A C 1
ATOM 747 O O . GLY A 1 98 ? -5.685 0.147 4.575 1.00 97.25 98 GLY A O 1
ATOM 748 N N . VAL A 1 99 ? -4.785 2.208 4.564 1.00 96.50 99 VAL A N 1
ATOM 749 C CA . VAL A 1 99 ? -3.698 1.867 3.635 1.00 96.50 99 VAL A CA 1
ATOM 750 C C . VAL A 1 99 ? -2.779 0.821 4.251 1.00 96.50 99 VAL A C 1
ATOM 752 O O . VAL A 1 99 ? -2.433 -0.143 3.570 1.00 96.50 99 VAL A O 1
ATOM 755 N N . ALA A 1 100 ? -2.406 0.961 5.523 1.00 94.94 100 ALA A N 1
ATOM 756 C CA . ALA A 1 100 ? -1.550 -0.006 6.204 1.00 94.94 100 ALA A CA 1
ATOM 757 C C . ALA A 1 100 ? -2.192 -1.403 6.279 1.00 94.94 100 ALA A C 1
ATOM 759 O O . ALA A 1 100 ? -1.543 -2.387 5.925 1.00 94.94 100 ALA A O 1
ATOM 760 N N . VAL A 1 101 ? -3.474 -1.486 6.653 1.00 96.56 101 VAL A N 1
ATOM 761 C CA . VAL A 1 101 ? -4.229 -2.748 6.719 1.00 96.56 101 VA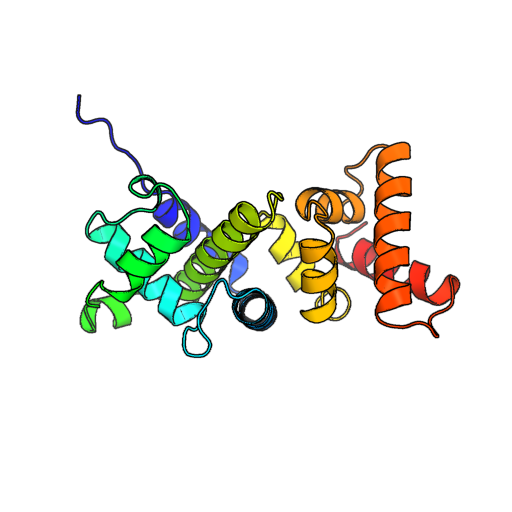L A CA 1
ATOM 762 C C . VAL A 1 101 ? -4.292 -3.416 5.346 1.00 96.56 101 VAL A C 1
ATOM 764 O O . VAL A 1 101 ? -3.903 -4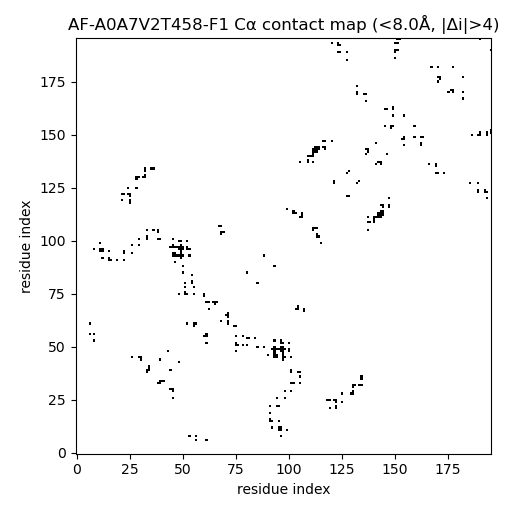.576 5.214 1.00 96.56 101 VAL A O 1
ATOM 767 N N . GLY A 1 102 ? -4.695 -2.683 4.302 1.00 96.94 102 GLY A N 1
ATOM 768 C CA . GLY A 1 102 ? -4.749 -3.231 2.943 1.00 96.94 102 GLY A CA 1
ATOM 769 C C . GLY A 1 102 ? -3.371 -3.648 2.416 1.00 96.94 102 GLY A C 1
ATOM 770 O O . GLY A 1 102 ? -3.231 -4.698 1.792 1.00 96.94 102 GLY A O 1
ATOM 771 N N . THR A 1 103 ? -2.325 -2.878 2.730 1.00 96.12 103 THR A N 1
ATOM 772 C CA . THR A 1 103 ? -0.935 -3.201 2.363 1.00 96.12 103 THR A CA 1
ATOM 773 C C . THR A 1 103 ? -0.489 -4.517 2.977 1.00 96.12 103 THR A C 1
ATOM 775 O O . THR A 1 103 ? 0.112 -5.339 2.287 1.00 96.12 103 THR A O 1
ATOM 778 N N . GLN A 1 104 ? -0.802 -4.731 4.255 1.00 94.44 104 GLN A N 1
ATOM 779 C CA . GLN A 1 104 ? -0.502 -5.981 4.932 1.00 94.44 104 GLN A CA 1
ATOM 780 C C . GLN A 1 104 ? -1.242 -7.158 4.289 1.00 94.44 104 GLN A C 1
ATOM 782 O O . GLN A 1 104 ? -0.628 -8.195 4.048 1.00 94.44 104 GLN A O 1
ATOM 787 N N . GLY A 1 105 ? -2.520 -6.986 3.947 1.00 95.62 105 GLY A N 1
ATOM 788 C CA . GLY A 1 105 ? -3.286 -8.023 3.257 1.00 95.62 105 GLY A CA 1
ATOM 789 C C . GLY A 1 105 ? -2.698 -8.406 1.905 1.00 95.62 105 GLY A C 1
ATOM 790 O O . GLY A 1 105 ? -2.580 -9.589 1.593 1.00 95.62 105 GLY A O 1
ATOM 791 N N . VAL A 1 106 ? -2.251 -7.422 1.120 1.00 97.31 106 VAL A N 1
ATOM 792 C CA . VAL A 1 106 ? -1.554 -7.686 -0.146 1.00 97.31 106 VAL A CA 1
ATOM 793 C C . VAL A 1 106 ? -0.223 -8.405 0.092 1.00 97.31 106 VAL A C 1
ATOM 795 O O . VAL A 1 106 ? 0.065 -9.386 -0.590 1.00 97.31 106 VAL A O 1
ATOM 798 N N . ALA A 1 107 ? 0.581 -7.934 1.048 1.00 95.94 107 ALA A N 1
ATOM 799 C CA . ALA A 1 107 ? 1.883 -8.518 1.362 1.00 95.94 107 ALA A CA 1
ATOM 800 C C . ALA A 1 107 ? 1.768 -9.994 1.773 1.00 95.94 107 ALA A C 1
ATOM 802 O O . ALA A 1 107 ? 2.501 -10.827 1.247 1.00 95.94 107 ALA A O 1
ATOM 803 N N . GLU A 1 108 ? 0.814 -10.324 2.649 1.00 94.56 108 GLU A N 1
ATOM 804 C CA . GLU A 1 108 ? 0.554 -11.701 3.083 1.00 94.56 108 GLU A CA 1
ATOM 805 C C . GLU A 1 108 ? 0.021 -12.571 1.939 1.00 94.56 108 GLU A C 1
ATOM 807 O O . GLU A 1 108 ? 0.517 -13.674 1.718 1.00 94.56 108 GLU A O 1
ATOM 812 N N . LYS A 1 109 ? -0.954 -12.070 1.170 1.00 95.25 109 LYS A N 1
ATOM 813 C CA . LYS A 1 109 ? -1.607 -12.835 0.097 1.00 95.25 109 LYS A CA 1
ATOM 814 C C . LYS A 1 109 ? -0.665 -13.207 -1.048 1.00 95.25 109 LYS A C 1
ATOM 816 O O . LYS A 1 109 ? -0.840 -14.261 -1.658 1.00 95.25 109 LYS A O 1
ATOM 821 N N . TYR A 1 110 ? 0.293 -12.339 -1.363 1.00 95.94 110 TYR A N 1
ATOM 822 C CA . TYR A 1 110 ? 1.215 -12.520 -2.489 1.00 95.94 110 TYR A CA 1
ATOM 823 C C . TYR A 1 110 ? 2.643 -12.890 -2.062 1.00 95.94 110 TYR A C 1
ATOM 825 O O . TYR A 1 110 ? 3.487 -13.067 -2.935 1.00 95.94 110 TYR A O 1
ATOM 833 N N . ASP A 1 111 ? 2.911 -13.021 -0.758 1.00 96.06 111 ASP A N 1
ATOM 834 C CA . ASP A 1 111 ? 4.245 -13.270 -0.185 1.00 96.06 111 ASP A CA 1
ATOM 835 C C . ASP A 1 111 ? 5.310 -12.276 -0.697 1.00 96.06 111 ASP A C 1
ATOM 837 O O . ASP A 1 111 ? 6.396 -12.630 -1.158 1.00 96.06 111 ASP A O 1
ATOM 841 N N . ILE A 1 112 ? 4.970 -10.985 -0.651 1.00 95.88 112 ILE A N 1
ATOM 842 C CA . ILE A 1 112 ? 5.832 -9.883 -1.104 1.00 95.88 112 ILE A CA 1
ATOM 843 C C . ILE A 1 112 ? 6.023 -8.838 -0.011 1.00 95.88 112 ILE A C 1
ATOM 845 O O . ILE A 1 112 ? 5.250 -8.740 0.939 1.00 95.88 112 ILE A O 1
ATOM 849 N N . LYS A 1 113 ? 7.041 -7.986 -0.168 1.00 95.31 113 LYS A N 1
ATOM 850 C CA . LYS A 1 113 ? 7.262 -6.846 0.727 1.00 95.31 113 LYS A CA 1
ATOM 851 C C . LYS A 1 113 ? 6.738 -5.564 0.098 1.00 95.31 113 LYS A C 1
ATOM 853 O O . LYS A 1 113 ? 7.096 -5.214 -1.025 1.00 95.31 113 LYS A O 1
ATOM 858 N N . ILE A 1 114 ? 5.928 -4.847 0.868 1.00 93.94 114 ILE A N 1
ATOM 859 C CA . ILE A 1 114 ? 5.425 -3.509 0.563 1.00 93.94 114 ILE A CA 1
ATOM 860 C C . ILE A 1 114 ? 5.516 -2.701 1.859 1.00 93.94 114 ILE A C 1
ATOM 862 O O . ILE A 1 114 ? 5.139 -3.197 2.919 1.00 93.94 114 ILE A O 1
ATOM 866 N N . ASP A 1 115 ? 6.046 -1.483 1.799 1.00 89.44 115 ASP A N 1
ATOM 867 C CA . ASP A 1 115 ? 6.210 -0.614 2.968 1.00 89.44 115 ASP A CA 1
ATOM 868 C C . ASP A 1 115 ? 5.709 0.814 2.710 1.00 89.44 115 ASP A C 1
ATOM 870 O O . ASP A 1 115 ? 5.304 1.169 1.603 1.00 89.44 115 ASP A O 1
ATOM 874 N N . GLY A 1 116 ? 5.717 1.654 3.749 1.00 86.62 116 GLY A N 1
ATOM 875 C CA . GLY A 1 116 ? 5.257 3.042 3.644 1.00 86.62 116 GLY A CA 1
ATOM 876 C C . GLY A 1 116 ? 6.034 3.872 2.614 1.00 86.62 116 GLY A C 1
ATOM 877 O O . GLY A 1 116 ? 5.438 4.703 1.932 1.00 86.62 116 GLY A O 1
ATOM 878 N N . GLU A 1 117 ? 7.339 3.619 2.434 1.00 88.50 117 GLU A N 1
ATOM 879 C CA . GLU A 1 117 ? 8.143 4.298 1.403 1.00 88.50 117 GLU A CA 1
ATOM 880 C C . GLU A 1 117 ? 7.646 3.979 -0.011 1.00 88.50 117 GLU A C 1
ATOM 882 O O . GLU A 1 117 ? 7.695 4.842 -0.891 1.00 88.50 117 GLU A O 1
ATOM 887 N N . THR A 1 118 ? 7.115 2.773 -0.222 1.00 93.00 118 THR A N 1
ATOM 888 C CA . THR A 1 118 ? 6.495 2.391 -1.494 1.00 93.00 118 THR A CA 1
ATOM 889 C C . THR A 1 118 ? 5.318 3.301 -1.823 1.00 93.00 118 THR A C 1
ATOM 891 O O . THR A 1 118 ? 5.251 3.844 -2.924 1.00 93.00 118 THR A O 1
ATOM 894 N N . TRP A 1 119 ? 4.433 3.569 -0.863 1.00 92.62 119 TRP A N 1
ATOM 895 C CA . TRP A 1 119 ? 3.304 4.474 -1.084 1.00 92.62 119 TRP A CA 1
ATOM 896 C C . TRP A 1 119 ? 3.725 5.934 -1.260 1.00 92.62 119 TRP A C 1
ATOM 898 O O . TRP A 1 119 ? 3.093 6.661 -2.023 1.00 92.62 119 TRP A O 1
ATOM 908 N N . VAL A 1 120 ? 4.833 6.363 -0.646 1.00 89.88 120 VAL A N 1
ATOM 909 C CA . VAL A 1 120 ? 5.440 7.672 -0.947 1.00 89.88 120 VAL A CA 1
ATOM 910 C C . VAL A 1 120 ? 5.919 7.730 -2.402 1.00 89.88 120 VAL A C 1
ATOM 912 O O . VAL A 1 120 ? 5.720 8.746 -3.069 1.00 89.88 120 VAL A O 1
ATOM 915 N N . CYS A 1 121 ? 6.516 6.651 -2.914 1.00 91.69 121 CYS A N 1
ATOM 916 C CA . CYS A 1 121 ? 6.931 6.550 -4.314 1.00 91.69 121 CYS A CA 1
ATOM 917 C C . CYS A 1 121 ? 5.722 6.630 -5.265 1.00 91.69 121 CYS A C 1
ATOM 919 O O . CYS A 1 121 ? 5.733 7.431 -6.202 1.00 91.69 121 CYS A O 1
ATOM 921 N N . VAL A 1 122 ? 4.638 5.906 -4.951 1.00 93.62 122 VAL A N 1
ATOM 922 C CA . VAL A 1 122 ? 3.352 5.988 -5.671 1.00 93.62 122 VAL A CA 1
ATOM 923 C C . VAL A 1 122 ? 2.820 7.421 -5.686 1.00 93.62 122 VAL A C 1
ATOM 925 O O . VAL A 1 122 ? 2.468 7.941 -6.740 1.00 93.62 122 VAL A O 1
ATOM 928 N N . ALA A 1 123 ? 2.814 8.104 -4.540 1.00 91.62 123 ALA A N 1
ATOM 929 C CA . ALA A 1 123 ? 2.274 9.457 -4.434 1.00 91.62 123 ALA A CA 1
ATOM 930 C C . ALA A 1 123 ? 3.050 10.499 -5.254 1.00 91.62 123 ALA A C 1
ATOM 932 O O . ALA A 1 123 ? 2.471 11.482 -5.729 1.00 91.62 123 ALA A O 1
ATOM 933 N N . LYS A 1 124 ? 4.367 10.301 -5.386 1.00 91.44 124 LYS A N 1
ATOM 934 C CA . LYS A 1 124 ? 5.260 11.170 -6.160 1.00 91.44 124 LYS A CA 1
ATOM 935 C C . LYS A 1 124 ? 5.150 10.940 -7.663 1.00 91.44 124 LYS A C 1
ATOM 937 O O . LYS A 1 124 ? 5.351 11.887 -8.413 1.00 91.44 124 LYS A O 1
ATOM 942 N N . SER A 1 125 ? 4.811 9.722 -8.084 1.00 92.38 125 SER A N 1
ATOM 943 C CA . SER A 1 125 ? 4.712 9.345 -9.500 1.00 92.38 125 SER A CA 1
ATOM 944 C C . SER A 1 125 ? 3.413 8.582 -9.809 1.00 92.38 125 SER A C 1
ATOM 946 O O . SER A 1 125 ? 3.471 7.436 -10.260 1.00 92.38 125 SER A O 1
ATOM 948 N N . PRO A 1 126 ? 2.230 9.181 -9.570 1.00 89.75 126 PRO A N 1
ATOM 949 C CA . PRO A 1 126 ? 0.945 8.486 -9.689 1.00 89.75 126 PRO A CA 1
ATOM 950 C C . PRO A 1 126 ? 0.617 8.067 -11.128 1.00 89.75 126 PRO A C 1
ATOM 952 O O . PRO A 1 126 ? -0.041 7.051 -11.326 1.00 89.75 126 PRO A O 1
ATOM 955 N N . ASP A 1 127 ? 1.117 8.803 -12.125 1.00 89.38 127 ASP A N 1
ATOM 956 C CA . ASP A 1 127 ? 0.913 8.488 -13.545 1.00 89.38 127 ASP A CA 1
ATOM 957 C C . ASP A 1 127 ? 1.706 7.247 -13.979 1.00 89.38 127 ASP A C 1
ATOM 959 O O . ASP A 1 127 ? 1.313 6.537 -14.900 1.00 89.38 127 ASP A O 1
ATOM 963 N N . TYR A 1 128 ? 2.818 6.965 -13.294 1.00 92.75 128 TYR A N 1
ATOM 964 C CA . TYR A 1 128 ? 3.596 5.750 -13.501 1.00 92.75 128 TYR A CA 1
ATOM 965 C C . TYR A 1 128 ? 3.042 4.596 -12.663 1.00 92.75 128 TYR A C 1
ATOM 967 O O . TYR A 1 128 ? 2.817 3.505 -13.181 1.00 92.75 128 TYR A O 1
ATOM 975 N N . PHE A 1 129 ? 2.796 4.817 -11.369 1.00 94.50 129 PHE A N 1
ATOM 976 C CA . PHE A 1 129 ? 2.260 3.809 -10.452 1.00 94.50 129 PHE A CA 1
ATOM 977 C C . PHE A 1 129 ? 0.730 3.748 -10.491 1.00 94.50 129 PHE A C 1
ATOM 979 O O . PHE A 1 129 ? 0.055 3.937 -9.478 1.00 94.50 129 PHE A O 1
ATOM 986 N N . THR A 1 130 ? 0.186 3.445 -11.668 1.00 94.50 130 THR A N 1
ATOM 987 C CA . THR A 1 130 ? -1.254 3.231 -11.829 1.00 94.50 130 THR A CA 1
ATOM 988 C C . THR A 1 130 ? -1.718 1.976 -11.074 1.00 94.50 130 THR A C 1
ATOM 990 O O . THR A 1 130 ? -0.915 1.059 -10.839 1.00 94.50 130 THR A O 1
ATOM 993 N N . PRO A 1 131 ? -3.010 1.876 -10.709 1.00 95.06 131 PRO A N 1
ATOM 994 C CA . PRO A 1 131 ? -3.550 0.671 -10.084 1.00 95.06 131 PRO A CA 1
ATOM 995 C C . PRO A 1 131 ? -3.290 -0.603 -10.895 1.00 95.06 131 PRO A C 1
ATOM 997 O O . PRO A 1 131 ? -2.898 -1.623 -10.329 1.00 95.06 131 PRO A O 1
ATOM 1000 N N . GLU A 1 132 ? -3.447 -0.540 -12.218 1.00 94.50 132 GLU A N 1
ATOM 1001 C CA . GLU A 1 132 ? -3.222 -1.659 -13.137 1.00 94.50 132 GLU A CA 1
ATOM 1002 C C . GLU A 1 132 ? -1.764 -2.113 -13.101 1.00 94.50 132 GLU A C 1
ATOM 1004 O O . GLU A 1 132 ? -1.479 -3.313 -13.075 1.00 94.50 132 GLU A O 1
ATOM 1009 N N . ARG A 1 133 ? -0.832 -1.155 -13.044 1.00 95.25 133 ARG A N 1
ATOM 1010 C CA . ARG A 1 133 ? 0.595 -1.451 -12.973 1.00 95.25 133 ARG A CA 1
ATOM 1011 C C . ARG A 1 133 ? 0.985 -2.069 -11.639 1.00 95.25 133 ARG A C 1
ATOM 1013 O O . ARG A 1 133 ? 1.692 -3.075 -11.628 1.00 95.25 133 ARG A O 1
ATOM 1020 N N . ILE A 1 134 ? 0.534 -1.492 -10.524 1.00 96.56 134 ILE A N 1
ATOM 1021 C CA . ILE A 1 134 ? 0.802 -2.046 -9.190 1.00 96.56 134 ILE A CA 1
ATOM 1022 C C . ILE A 1 134 ? 0.236 -3.463 -9.107 1.00 96.56 134 ILE A C 1
ATOM 1024 O O . ILE A 1 134 ? 0.953 -4.376 -8.706 1.00 96.56 134 ILE A O 1
ATOM 1028 N N . LYS A 1 135 ? -1.003 -3.675 -9.567 1.00 95.56 135 LYS A N 1
ATOM 1029 C CA . LYS A 1 135 ? -1.613 -5.005 -9.657 1.00 95.56 135 LYS A CA 1
ATOM 1030 C C . LYS A 1 135 ? -0.741 -5.977 -10.452 1.00 95.56 135 LYS A C 1
ATOM 1032 O O . LYS A 1 135 ? -0.451 -7.061 -9.958 1.00 95.56 135 LYS A O 1
ATOM 1037 N N . ALA A 1 136 ? -0.288 -5.592 -11.646 1.00 95.81 136 ALA A N 1
ATOM 1038 C CA . ALA A 1 136 ? 0.536 -6.455 -12.490 1.00 95.81 136 ALA A CA 1
ATOM 1039 C C . ALA A 1 136 ? 1.888 -6.817 -11.844 1.00 95.81 136 ALA A C 1
ATOM 1041 O O . ALA A 1 136 ? 2.371 -7.937 -12.013 1.00 95.81 136 ALA A O 1
ATOM 1042 N N . LEU A 1 137 ? 2.500 -5.891 -11.096 1.00 96.75 137 LEU A N 1
ATOM 1043 C CA . LEU A 1 137 ? 3.729 -6.147 -10.338 1.00 96.75 137 LEU A CA 1
ATOM 1044 C C . LEU A 1 137 ? 3.481 -7.113 -9.174 1.00 96.75 137 LEU A C 1
ATOM 1046 O O . LEU A 1 137 ? 4.215 -8.090 -9.021 1.00 96.75 137 LEU A O 1
ATOM 1050 N N . VAL A 1 138 ? 2.419 -6.874 -8.403 1.00 96.62 138 VAL A N 1
ATOM 1051 C CA . VAL A 1 138 ? 2.023 -7.705 -7.260 1.00 96.62 138 VAL A CA 1
ATOM 1052 C C . VAL A 1 138 ? 1.673 -9.129 -7.697 1.00 96.62 138 VAL A C 1
ATOM 1054 O O . VAL A 1 138 ? 2.206 -10.083 -7.143 1.00 96.62 138 VAL A O 1
ATOM 1057 N N . GLU A 1 139 ? 0.856 -9.301 -8.740 1.00 94.94 139 GLU A N 1
ATOM 1058 C CA . GLU A 1 139 ? 0.484 -10.626 -9.265 1.00 94.94 139 GLU A CA 1
ATOM 1059 C C . GLU A 1 139 ? 1.676 -11.394 -9.850 1.00 94.94 139 GLU A C 1
ATOM 1061 O O . GLU A 1 139 ? 1.670 -12.623 -9.881 1.00 94.94 139 GLU A O 1
ATOM 1066 N N . LYS A 1 140 ? 2.716 -10.682 -10.299 1.00 95.06 140 LYS A N 1
ATOM 1067 C CA . LYS A 1 140 ? 3.985 -11.281 -10.731 1.00 95.06 140 LYS A CA 1
ATOM 1068 C C . LYS A 1 140 ? 4.893 -11.661 -9.547 1.00 95.06 140 LYS A C 1
ATOM 1070 O O . LYS A 1 140 ? 5.941 -12.263 -9.772 1.00 95.06 140 LYS A O 1
ATOM 1075 N N . GLY A 1 141 ? 4.517 -11.333 -8.310 1.00 95.12 141 GLY A N 1
ATOM 1076 C CA . GLY A 1 141 ? 5.314 -11.592 -7.108 1.00 95.12 141 GLY A CA 1
ATOM 1077 C C . GLY A 1 141 ? 6.515 -10.654 -6.971 1.00 95.12 141 GLY A C 1
ATOM 1078 O O . GLY A 1 141 ? 7.533 -11.021 -6.388 1.00 95.12 141 GLY A O 1
ATOM 1079 N N . VAL A 1 142 ? 6.447 -9.455 -7.559 1.00 95.81 142 VAL A N 1
ATOM 1080 C CA . VAL A 1 142 ? 7.536 -8.480 -7.457 1.00 95.81 142 VAL A CA 1
ATOM 1081 C C . VAL A 1 142 ? 7.523 -7.845 -6.069 1.00 95.81 142 VAL A C 1
ATOM 1083 O O . VAL A 1 142 ? 6.534 -7.247 -5.652 1.00 95.81 142 VAL A O 1
ATOM 1086 N N . ASP A 1 143 ? 8.656 -7.929 -5.372 1.00 95.56 143 ASP A N 1
ATOM 1087 C CA . ASP A 1 143 ? 8.885 -7.216 -4.117 1.00 95.56 143 ASP A CA 1
ATOM 1088 C C . ASP A 1 143 ? 8.872 -5.695 -4.377 1.00 95.56 143 ASP A C 1
ATOM 1090 O O . ASP A 1 143 ? 9.798 -5.128 -4.972 1.00 95.56 143 ASP A O 1
ATOM 1094 N N . MET A 1 144 ? 7.810 -5.024 -3.928 1.00 96.06 144 MET A N 1
ATOM 1095 C CA . MET A 1 144 ? 7.601 -3.597 -4.172 1.00 96.06 144 MET A CA 1
ATOM 1096 C C . MET A 1 144 ? 8.590 -2.722 -3.403 1.00 96.06 144 MET A C 1
ATOM 1098 O O . MET A 1 144 ? 8.951 -1.650 -3.886 1.00 96.06 144 MET A O 1
ATOM 1102 N N . LYS A 1 145 ? 9.114 -3.185 -2.263 1.00 94.94 145 LYS A N 1
ATOM 1103 C CA . LYS A 1 145 ? 10.215 -2.496 -1.581 1.00 94.94 145 LYS A CA 1
ATOM 1104 C C . LYS A 1 145 ? 11.471 -2.486 -2.448 1.00 94.94 145 LYS A C 1
ATOM 1106 O O . LYS A 1 145 ? 12.197 -1.494 -2.492 1.00 94.94 145 LYS A O 1
ATOM 1111 N N . THR A 1 146 ? 11.726 -3.570 -3.174 1.00 96.25 146 THR A N 1
ATOM 1112 C CA . THR A 1 146 ? 12.844 -3.635 -4.122 1.00 96.25 146 THR A CA 1
ATOM 1113 C C . THR A 1 146 ? 12.631 -2.686 -5.309 1.00 96.25 146 THR A C 1
ATOM 1115 O O . THR A 1 146 ? 13.575 -2.010 -5.716 1.00 96.25 146 THR A O 1
ATOM 1118 N N . VAL A 1 147 ? 11.397 -2.549 -5.807 1.00 96.56 147 VAL A N 1
ATOM 1119 C CA . VAL A 1 147 ? 11.036 -1.531 -6.817 1.00 96.56 147 VAL A CA 1
ATOM 1120 C C . VAL A 1 147 ? 11.269 -0.112 -6.290 1.00 96.56 147 VAL A C 1
ATOM 1122 O O . VAL A 1 147 ? 11.885 0.707 -6.967 1.00 96.56 147 VAL A O 1
ATOM 1125 N N . THR A 1 148 ? 10.855 0.178 -5.058 1.00 95.19 148 THR A N 1
ATOM 1126 C CA . THR A 1 148 ? 11.104 1.475 -4.412 1.00 95.19 148 THR A CA 1
ATOM 1127 C C . THR A 1 148 ? 12.602 1.760 -4.280 1.00 95.19 148 THR A C 1
ATOM 1129 O O . THR A 1 148 ? 13.067 2.838 -4.649 1.00 95.19 148 THR A O 1
ATOM 1132 N N . ASN A 1 149 ? 13.388 0.776 -3.834 1.00 96.12 149 ASN A N 1
ATOM 1133 C CA . ASN A 1 149 ? 14.842 0.902 -3.723 1.00 96.12 149 ASN A CA 1
ATOM 1134 C C . ASN A 1 149 ? 15.522 1.147 -5.078 1.00 96.12 149 ASN A C 1
ATOM 1136 O O . ASN A 1 149 ? 16.525 1.857 -5.126 1.00 96.12 149 ASN A O 1
ATOM 1140 N N . TYR A 1 150 ? 14.991 0.583 -6.166 1.00 96.50 150 TYR A N 1
ATOM 1141 C CA . TYR A 1 150 ? 15.482 0.844 -7.518 1.00 96.50 150 TYR A CA 1
ATOM 1142 C C . TYR A 1 150 ? 15.341 2.325 -7.894 1.00 96.50 150 TYR A C 1
ATOM 1144 O O . TYR A 1 150 ? 16.314 2.939 -8.327 1.00 96.50 150 TYR A O 1
ATOM 1152 N N . PHE A 1 151 ? 14.172 2.928 -7.662 1.00 96.00 151 PHE A N 1
ATOM 1153 C CA . PHE A 1 151 ? 13.947 4.349 -7.960 1.00 96.00 151 PHE A CA 1
ATOM 1154 C C . PHE A 1 151 ? 14.690 5.302 -7.024 1.00 96.00 151 PHE A C 1
ATOM 1156 O O . PHE A 1 151 ? 14.940 6.450 -7.372 1.00 96.00 151 PHE A O 1
ATOM 1163 N N . GLN A 1 152 ? 15.067 4.828 -5.840 1.00 93.25 152 GLN A N 1
ATOM 1164 C CA . GLN A 1 152 ? 15.864 5.584 -4.877 1.00 93.25 152 GLN A CA 1
ATOM 1165 C C . GLN A 1 152 ? 17.381 5.389 -5.052 1.00 93.25 152 GLN A C 1
ATOM 1167 O O . GLN A 1 152 ? 18.145 5.909 -4.233 1.00 93.25 152 GLN A O 1
ATOM 1172 N N . ASP A 1 153 ? 17.821 4.647 -6.074 1.00 93.94 153 ASP A N 1
ATOM 1173 C CA . ASP A 1 153 ? 19.231 4.311 -6.315 1.00 93.94 153 ASP A CA 1
ATOM 1174 C C . ASP A 1 153 ? 19.908 3.648 -5.093 1.00 93.94 153 ASP A C 1
ATOM 1176 O O . ASP A 1 153 ? 21.041 3.942 -4.717 1.00 93.94 153 ASP A O 1
ATOM 1180 N N . LYS A 1 154 ? 19.164 2.774 -4.401 1.00 94.75 154 LYS A N 1
ATOM 1181 C CA . LYS A 1 154 ? 19.627 2.019 -3.219 1.00 94.75 154 LYS A CA 1
ATOM 1182 C C . LYS A 1 154 ? 20.057 0.584 -3.555 1.00 94.75 154 LYS A C 1
ATOM 1184 O O . LYS A 1 154 ? 20.438 -0.166 -2.656 1.00 94.75 154 LYS A O 1
ATOM 1189 N N . LEU A 1 155 ? 19.954 0.171 -4.819 1.00 95.25 155 LEU A N 1
ATOM 1190 C CA . LEU A 1 155 ? 20.279 -1.183 -5.272 1.00 95.25 155 LEU A CA 1
ATOM 1191 C C . LEU A 1 155 ? 21.694 -1.271 -5.850 1.00 95.25 155 LEU A C 1
ATOM 1193 O O . LEU A 1 155 ? 22.203 -0.332 -6.453 1.00 95.25 155 LEU A O 1
ATOM 1197 N N . GLY A 1 156 ? 22.320 -2.443 -5.712 1.00 95.25 156 GLY A N 1
ATOM 1198 C CA . GLY A 1 156 ? 23.572 -2.734 -6.411 1.00 95.25 156 GLY A CA 1
ATOM 1199 C C . GLY A 1 156 ? 23.354 -2.930 -7.923 1.00 95.25 156 GLY A C 1
ATOM 1200 O O . GLY A 1 156 ? 22.258 -3.327 -8.325 1.00 95.25 156 GLY A O 1
ATOM 1201 N N . PRO A 1 157 ? 24.389 -2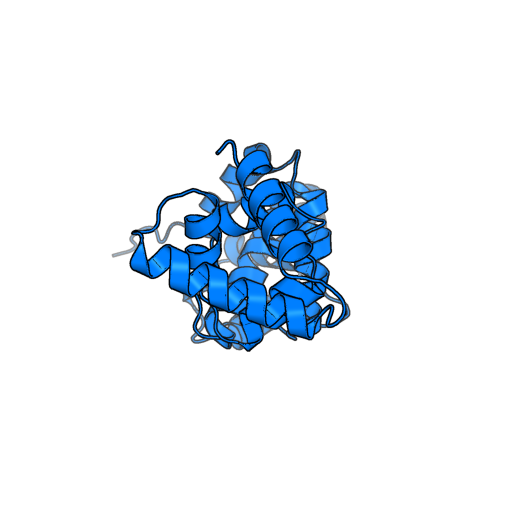.765 -8.772 1.00 93.62 157 PRO A N 1
ATOM 1202 C CA . PRO A 1 157 ? 24.241 -2.742 -10.234 1.00 93.62 157 PRO A CA 1
ATOM 1203 C C . PRO A 1 157 ? 23.469 -3.932 -10.823 1.00 93.62 157 PRO A C 1
ATOM 1205 O O . PRO A 1 157 ? 22.557 -3.757 -11.629 1.00 93.62 157 PRO A O 1
ATOM 1208 N N . THR A 1 158 ? 23.784 -5.154 -10.382 1.00 95.06 158 THR A N 1
ATOM 1209 C CA . THR A 1 158 ? 23.105 -6.373 -10.850 1.00 95.06 158 THR A CA 1
ATOM 1210 C C . THR A 1 158 ? 21.623 -6.389 -10.479 1.00 95.06 158 THR A C 1
ATOM 1212 O O . THR A 1 158 ? 20.787 -6.793 -11.285 1.00 95.06 158 THR A O 1
ATOM 1215 N N . GLN A 1 159 ? 21.282 -5.949 -9.266 1.00 94.94 159 GLN A N 1
ATOM 1216 C CA . GLN A 1 159 ? 19.892 -5.888 -8.817 1.00 94.94 159 GLN A CA 1
ATOM 1217 C C . GLN A 1 159 ? 19.122 -4.820 -9.591 1.00 94.94 159 GLN A C 1
ATOM 1219 O O . GLN A 1 159 ? 18.021 -5.106 -10.054 1.00 94.94 159 GLN A O 1
ATOM 1224 N N . SER A 1 160 ? 19.723 -3.647 -9.810 1.00 95.31 160 SER A N 1
ATOM 1225 C CA . SER A 1 160 ? 19.111 -2.570 -10.592 1.00 95.31 160 SER A CA 1
ATOM 1226 C C . SER A 1 160 ? 18.742 -3.029 -12.001 1.00 95.31 160 SER A C 1
ATOM 1228 O O . SER A 1 160 ? 17.603 -2.846 -12.419 1.00 95.31 160 SER A O 1
ATOM 1230 N N . VAL A 1 161 ? 19.652 -3.717 -12.701 1.00 95.81 161 VAL A N 1
ATOM 1231 C CA . VAL A 1 161 ? 19.389 -4.260 -14.048 1.00 95.81 161 VAL A CA 1
ATOM 1232 C C . VAL A 1 161 ? 18.255 -5.290 -14.046 1.00 95.81 161 VAL A C 1
ATOM 1234 O O . VAL A 1 161 ? 17.451 -5.335 -14.977 1.00 95.81 161 VAL A O 1
ATOM 1237 N N . ASN A 1 162 ? 18.169 -6.137 -13.018 1.00 95.56 162 ASN A N 1
ATOM 1238 C CA . ASN A 1 162 ? 17.118 -7.153 -12.936 1.00 95.56 162 ASN A CA 1
ATOM 1239 C C . ASN A 1 162 ? 15.736 -6.539 -12.663 1.00 95.56 162 ASN A C 1
ATOM 1241 O O . ASN A 1 162 ? 14.743 -6.963 -13.262 1.00 95.56 162 ASN A O 1
ATOM 1245 N N . VAL A 1 163 ? 15.672 -5.530 -11.789 1.00 96.38 163 VAL A N 1
ATOM 1246 C CA . VAL A 1 163 ? 14.433 -4.792 -11.516 1.00 96.38 163 VAL A CA 1
ATOM 1247 C C . VAL A 1 163 ? 13.999 -4.015 -12.752 1.00 96.38 163 VAL A C 1
ATOM 1249 O O . VAL A 1 163 ? 12.852 -4.155 -13.160 1.00 96.38 163 VAL A O 1
ATOM 1252 N N . GLU A 1 164 ? 14.910 -3.290 -13.408 1.00 96.00 164 GLU A N 1
ATOM 1253 C CA . GLU A 1 164 ? 14.630 -2.554 -14.647 1.00 96.00 164 GLU A CA 1
ATOM 1254 C C . GLU A 1 164 ? 14.009 -3.459 -15.717 1.00 96.00 164 GLU A C 1
ATOM 1256 O O . GLU A 1 164 ? 12.936 -3.162 -16.239 1.00 96.00 164 GLU A O 1
ATOM 1261 N N . LYS A 1 165 ? 14.620 -4.623 -15.981 1.00 95.06 165 LYS A N 1
ATOM 1262 C CA . LYS A 1 165 ? 14.069 -5.612 -16.922 1.00 95.06 165 LYS A CA 1
ATOM 1263 C C . LYS A 1 165 ? 12.660 -6.050 -16.536 1.00 95.06 165 LYS A C 1
ATOM 1265 O O . LYS A 1 165 ? 11.788 -6.120 -17.396 1.00 95.06 165 LYS A O 1
ATOM 1270 N N . THR A 1 166 ? 12.427 -6.310 -15.251 1.00 95.81 166 THR A N 1
ATOM 1271 C CA . THR A 1 166 ? 11.110 -6.716 -14.747 1.00 95.81 166 THR A CA 1
ATOM 1272 C C . THR A 1 166 ? 10.067 -5.616 -14.944 1.00 95.81 166 THR A C 1
ATOM 1274 O O . THR A 1 166 ? 8.948 -5.919 -15.360 1.00 95.81 166 THR A O 1
ATOM 1277 N N . LEU A 1 167 ? 10.431 -4.355 -14.686 1.00 95.69 167 LEU A N 1
ATOM 1278 C CA . LEU A 1 167 ? 9.564 -3.195 -14.897 1.00 95.69 167 LEU A CA 1
ATOM 1279 C C . LEU A 1 167 ? 9.216 -3.037 -16.382 1.00 95.69 167 LEU A C 1
ATOM 1281 O O . LEU A 1 167 ? 8.035 -2.990 -16.714 1.00 95.69 167 LEU A O 1
ATOM 1285 N N . MET A 1 168 ? 10.215 -3.092 -17.269 1.00 92.94 168 MET A N 1
ATOM 1286 C CA . MET A 1 168 ? 10.011 -3.023 -18.721 1.00 92.94 168 MET A CA 1
ATOM 1287 C C . MET A 1 168 ? 9.162 -4.184 -19.257 1.00 92.94 168 MET A C 1
ATOM 1289 O O . MET A 1 168 ? 8.401 -4.025 -20.207 1.00 92.94 168 MET A O 1
ATOM 1293 N N . GLU A 1 169 ? 9.295 -5.383 -18.688 1.00 92.94 169 GLU A N 1
ATOM 1294 C CA . GLU A 1 169 ? 8.448 -6.525 -19.044 1.00 92.94 169 GLU A CA 1
ATOM 1295 C C . GLU A 1 169 ? 6.986 -6.320 -18.646 1.00 92.94 169 GLU A C 1
ATOM 1297 O O . GLU A 1 169 ? 6.099 -6.774 -19.367 1.00 92.94 169 GLU A O 1
ATOM 1302 N N . VAL A 1 170 ? 6.725 -5.685 -17.500 1.00 93.56 170 VAL A N 1
ATOM 1303 C CA . VAL A 1 170 ? 5.360 -5.329 -17.090 1.00 93.56 170 VAL A CA 1
ATOM 1304 C C . VAL A 1 170 ? 4.807 -4.239 -18.000 1.00 93.56 170 VAL A C 1
ATOM 1306 O O . VAL A 1 170 ? 3.691 -4.387 -18.489 1.00 93.56 170 VAL A O 1
ATOM 1309 N N . ASP A 1 171 ? 5.601 -3.218 -18.315 1.00 89.31 171 ASP A N 1
ATOM 1310 C CA . ASP A 1 171 ? 5.181 -2.144 -19.214 1.00 89.31 171 ASP A CA 1
ATOM 1311 C C . ASP A 1 171 ? 4.764 -2.642 -20.581 1.00 89.31 171 ASP A C 1
ATOM 1313 O O . ASP A 1 171 ? 3.675 -2.325 -21.035 1.00 89.31 171 ASP A O 1
ATOM 1317 N N . ARG A 1 172 ? 5.573 -3.497 -21.211 1.00 90.69 172 ARG A N 1
ATOM 1318 C CA . ARG A 1 172 ? 5.239 -4.053 -22.530 1.00 90.69 172 ARG A CA 1
ATOM 1319 C C . ARG A 1 172 ? 3.962 -4.891 -22.530 1.00 90.69 172 ARG A C 1
ATOM 1321 O O . ARG A 1 172 ? 3.388 -5.115 -23.590 1.00 90.69 172 ARG A O 1
ATOM 1328 N N . LYS A 1 173 ? 3.538 -5.414 -21.374 1.00 89.44 173 LYS A N 1
ATOM 1329 C CA . LYS A 1 173 ? 2.252 -6.116 -21.252 1.00 89.44 173 LYS A CA 1
ATOM 1330 C C . LYS A 1 173 ? 1.080 -5.147 -21.134 1.00 89.44 173 LYS A C 1
ATOM 1332 O O . LYS A 1 173 ? -0.004 -5.486 -21.596 1.00 89.44 173 LYS A O 1
ATOM 1337 N N . ILE A 1 174 ? 1.288 -4.001 -20.490 1.00 88.25 174 ILE A N 1
ATOM 1338 C CA . ILE A 1 174 ? 0.263 -2.971 -20.288 1.00 88.25 174 ILE A CA 1
ATOM 1339 C C . ILE A 1 174 ? 0.099 -2.132 -21.560 1.00 88.25 174 ILE A C 1
ATOM 1341 O O . ILE A 1 174 ? -1.023 -1.928 -22.013 1.00 88.25 174 ILE A O 1
ATOM 1345 N N . ASP A 1 175 ? 1.212 -1.710 -22.155 1.00 88.81 175 ASP A N 1
ATOM 1346 C CA . ASP A 1 175 ? 1.283 -0.949 -23.398 1.00 88.81 175 ASP A CA 1
ATOM 1347 C C . ASP A 1 175 ? 2.292 -1.602 -24.369 1.00 88.81 175 ASP A C 1
ATOM 1349 O O . ASP A 1 175 ? 3.496 -1.323 -24.326 1.00 88.81 175 ASP A O 1
ATOM 1353 N N . PRO A 1 176 ? 1.821 -2.502 -25.252 1.00 88.06 176 PRO A N 1
ATOM 1354 C CA . PRO A 1 176 ? 2.672 -3.171 -26.235 1.00 88.06 176 PRO A CA 1
ATOM 1355 C C . PRO A 1 176 ? 3.258 -2.246 -27.312 1.00 88.06 176 PRO A C 1
ATOM 1357 O O . PRO A 1 176 ? 4.204 -2.649 -27.993 1.00 88.06 176 PRO A O 1
ATOM 1360 N N . GLU A 1 177 ? 2.707 -1.043 -27.502 1.00 89.69 177 GLU A N 1
ATOM 1361 C CA . GLU A 1 177 ? 3.177 -0.081 -28.510 1.00 89.69 177 GLU A CA 1
ATOM 1362 C C . GLU A 1 177 ? 4.323 0.798 -27.983 1.00 89.69 177 GLU A C 1
ATOM 1364 O O . GLU A 1 177 ? 5.032 1.448 -28.762 1.00 89.69 177 GLU A O 1
ATOM 1369 N N . LEU A 1 178 ? 4.562 0.779 -26.668 1.00 86.06 178 LEU A N 1
ATOM 1370 C CA . LEU A 1 178 ? 5.604 1.565 -26.027 1.00 86.06 178 LEU A CA 1
ATOM 1371 C C . LEU A 1 178 ? 7.005 1.061 -26.407 1.00 86.06 178 LEU A C 1
ATOM 1373 O O . LEU A 1 178 ? 7.448 -0.035 -26.049 1.00 86.06 178 LEU A O 1
ATOM 1377 N N . ASN A 1 179 ? 7.743 1.896 -27.138 1.00 89.75 179 ASN A N 1
ATOM 1378 C CA . ASN A 1 179 ? 9.119 1.593 -27.520 1.00 89.75 179 ASN A CA 1
ATOM 1379 C C . ASN A 1 179 ? 10.097 1.741 -26.336 1.00 89.75 179 ASN A C 1
ATOM 1381 O O . ASN A 1 179 ? 9.794 2.359 -25.317 1.00 89.75 179 ASN A O 1
ATOM 1385 N N . ASN A 1 180 ? 11.322 1.221 -26.492 1.00 88.62 180 ASN A N 1
ATOM 1386 C CA . ASN A 1 180 ? 12.336 1.268 -25.430 1.00 88.62 180 ASN A CA 1
ATOM 1387 C C . ASN A 1 180 ? 12.657 2.692 -24.949 1.00 88.62 180 ASN A C 1
ATOM 1389 O O . ASN A 1 180 ? 12.876 2.878 -23.760 1.00 88.62 180 ASN A O 1
ATOM 1393 N N . GLY A 1 181 ? 12.676 3.689 -25.838 1.00 89.88 181 GLY A N 1
ATOM 1394 C CA . GLY A 1 181 ? 12.927 5.078 -25.443 1.00 89.88 181 GLY A CA 1
ATOM 1395 C C . GLY A 1 181 ? 11.834 5.627 -24.523 1.00 89.88 181 GLY A C 1
ATOM 1396 O O . GLY A 1 181 ? 12.144 6.277 -23.529 1.00 89.88 181 GLY A O 1
ATOM 1397 N N . GLY A 1 182 ? 10.569 5.305 -24.810 1.00 89.31 182 GLY A N 1
ATOM 1398 C CA . GLY A 1 182 ? 9.434 5.639 -23.949 1.00 89.31 182 GLY A CA 1
ATOM 1399 C C . GLY A 1 182 ? 9.510 4.952 -22.584 1.00 89.31 182 GLY A C 1
ATOM 1400 O O . GLY A 1 182 ? 9.321 5.612 -21.567 1.00 89.31 182 GLY A O 1
ATOM 1401 N N . LEU A 1 183 ? 9.881 3.665 -22.558 1.00 90.62 183 LEU A N 1
ATOM 1402 C CA . LEU A 1 183 ? 10.087 2.906 -21.317 1.00 90.62 183 LEU A CA 1
ATOM 1403 C C . LEU A 1 183 ? 11.149 3.552 -20.422 1.00 90.62 183 LEU A C 1
ATOM 1405 O O . LEU A 1 183 ? 10.895 3.815 -19.251 1.00 90.62 183 LEU A O 1
ATOM 1409 N N . TYR A 1 184 ? 12.327 3.850 -20.975 1.00 92.94 184 TYR A N 1
ATOM 1410 C CA . TYR A 1 184 ? 13.391 4.504 -20.212 1.00 92.94 184 TYR A CA 1
ATOM 1411 C C . TYR A 1 184 ? 12.976 5.896 -19.734 1.00 92.94 184 TYR A C 1
ATOM 1413 O O . TYR A 1 184 ? 13.191 6.222 -18.572 1.00 92.94 184 TYR A O 1
ATOM 1421 N N . SER A 1 185 ? 12.294 6.676 -20.579 1.00 93.12 185 SER A N 1
ATOM 1422 C CA . SER A 1 185 ? 11.810 8.003 -20.192 1.00 93.12 185 SER A CA 1
ATOM 1423 C C . SER A 1 185 ? 10.843 7.954 -19.007 1.00 93.12 185 SER A C 1
ATOM 1425 O O . SER A 1 185 ? 10.938 8.797 -18.119 1.00 93.12 185 SER A O 1
ATOM 1427 N N . GLN A 1 186 ? 9.946 6.967 -18.952 1.00 92.50 186 GLN A N 1
ATOM 1428 C CA . GLN A 1 186 ? 9.059 6.775 -17.803 1.00 92.50 186 GLN A CA 1
ATOM 1429 C C . GLN A 1 186 ? 9.840 6.442 -16.525 1.00 92.50 186 GLN A C 1
ATOM 1431 O O . GLN A 1 186 ? 9.556 7.005 -15.471 1.00 92.50 186 GLN A O 1
ATOM 1436 N N . LEU A 1 187 ? 10.840 5.560 -16.612 1.00 94.31 187 LEU A N 1
ATOM 1437 C CA . LEU A 1 187 ? 11.675 5.196 -15.464 1.00 94.31 187 LEU A CA 1
ATOM 1438 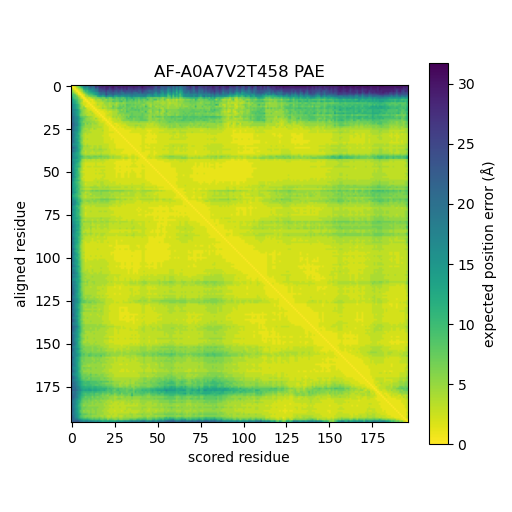C C . LEU A 1 187 ? 12.481 6.388 -14.938 1.00 94.31 187 LEU A C 1
ATOM 1440 O O . LEU A 1 187 ? 12.573 6.573 -13.724 1.00 94.31 187 LEU A O 1
ATOM 1444 N N . ASP A 1 188 ? 13.032 7.198 -15.838 1.00 93.19 188 ASP A N 1
ATOM 1445 C CA . ASP A 1 188 ? 13.813 8.381 -15.481 1.00 93.19 188 ASP A CA 1
ATOM 1446 C C . ASP A 1 188 ? 12.931 9.469 -14.854 1.00 93.19 188 ASP A C 1
ATOM 1448 O O . ASP A 1 188 ? 13.298 10.015 -13.820 1.00 93.19 188 ASP A O 1
ATOM 1452 N N . GLN A 1 189 ? 11.710 9.689 -15.357 1.00 93.81 189 GLN A N 1
ATOM 1453 C CA . GLN A 1 189 ? 10.754 10.619 -14.733 1.00 93.81 189 GLN A CA 1
ATOM 1454 C C . GLN A 1 189 ? 10.445 10.259 -13.271 1.00 93.81 189 GLN A C 1
ATOM 1456 O O . GLN A 1 189 ? 10.325 11.142 -12.420 1.00 93.81 189 GLN A O 1
ATOM 1461 N N . VAL A 1 190 ? 10.336 8.963 -12.957 1.00 94.25 190 VAL A N 1
ATOM 1462 C CA . VAL A 1 190 ? 10.134 8.513 -11.572 1.00 94.25 190 VAL A CA 1
ATOM 1463 C C . VAL A 1 190 ? 11.383 8.771 -10.729 1.00 94.25 190 VAL A C 1
ATOM 1465 O O . VAL A 1 190 ? 11.256 9.226 -9.593 1.00 94.25 190 VAL A O 1
ATOM 1468 N N . ARG A 1 191 ? 12.590 8.510 -11.253 1.00 93.44 191 ARG A N 1
ATOM 1469 C CA . ARG A 1 191 ? 13.856 8.805 -10.551 1.00 93.44 191 ARG A CA 1
ATOM 1470 C C . ARG A 1 191 ? 13.987 10.301 -10.245 1.00 93.44 191 ARG A C 1
ATOM 1472 O O . ARG A 1 191 ? 14.212 10.654 -9.085 1.00 93.44 191 ARG A O 1
ATOM 1479 N N . ASP A 1 192 ? 13.714 11.156 -11.227 1.00 92.25 192 ASP A N 1
ATOM 1480 C CA . ASP A 1 192 ? 13.730 12.614 -11.079 1.00 92.25 192 ASP A CA 1
ATOM 1481 C C . ASP A 1 192 ? 12.744 13.067 -9.985 1.00 92.25 192 ASP A C 1
ATOM 1483 O O . ASP A 1 192 ? 13.093 13.841 -9.088 1.00 92.25 192 ASP A O 1
ATOM 1487 N N . ALA A 1 193 ? 11.518 12.524 -9.979 1.00 90.25 193 ALA A N 1
ATOM 1488 C CA . ALA A 1 193 ? 10.508 12.808 -8.951 1.00 90.25 193 ALA A CA 1
ATOM 1489 C C . ALA A 1 193 ? 10.930 12.339 -7.541 1.00 90.25 193 ALA A C 1
ATOM 1491 O O . ALA A 1 193 ? 10.485 12.878 -6.515 1.00 90.25 193 ALA A O 1
ATOM 1492 N N . MET A 1 194 ? 11.815 11.343 -7.463 1.00 87.50 194 MET A N 1
ATOM 1493 C CA . MET A 1 194 ? 12.422 10.875 -6.217 1.00 87.50 194 MET A CA 1
ATOM 1494 C C . MET A 1 194 ? 13.633 11.715 -5.778 1.00 87.50 194 MET A C 1
ATOM 1496 O O . MET A 1 194 ? 14.094 11.534 -4.648 1.00 87.50 194 MET A O 1
ATOM 1500 N N . GLY A 1 195 ? 14.071 12.683 -6.589 1.00 83.38 195 GLY A N 1
ATOM 1501 C CA . GLY A 1 195 ? 15.206 13.564 -6.312 1.00 83.38 195 GLY A CA 1
ATOM 1502 C C . GLY A 1 195 ? 16.552 12.907 -6.612 1.00 83.38 195 GLY A C 1
ATOM 1503 O O . GLY A 1 195 ? 17.493 13.071 -5.830 1.00 83.38 195 GLY A O 1
ATOM 1504 N N . LYS A 1 196 ? 16.607 12.112 -7.683 1.00 65.44 196 LYS A N 1
ATOM 1505 C CA . LYS A 1 196 ? 17.794 11.399 -8.160 1.00 65.44 196 LYS A CA 1
ATOM 1506 C C . LYS A 1 196 ? 18.212 11.871 -9.536 1.00 65.44 196 LYS A C 1
ATOM 1508 O O . LYS A 1 196 ? 17.318 12.333 -10.266 1.00 65.44 196 LYS A O 1
#

Solvent-accessible surface area (backbone atoms only — not comparable to full-atom values): 10881 Å² total; per-residue (Å²): 133,92,70,86,78,76,58,70,62,61,63,46,44,69,46,20,80,77,42,51,94,46,41,70,62,33,50,60,35,48,45,50,32,28,36,73,72,62,65,34,56,95,87,57,44,40,44,59,50,9,46,34,47,54,55,34,37,78,70,71,54,48,70,89,81,38,96,47,58,67,62,39,52,50,53,44,67,72,52,82,81,56,68,72,60,55,72,72,54,52,70,51,37,18,34,46,38,12,48,51,54,43,47,49,34,49,21,65,75,48,75,34,49,69,52,74,66,36,48,52,51,32,45,62,30,49,89,72,49,31,40,70,52,51,45,55,39,44,78,69,50,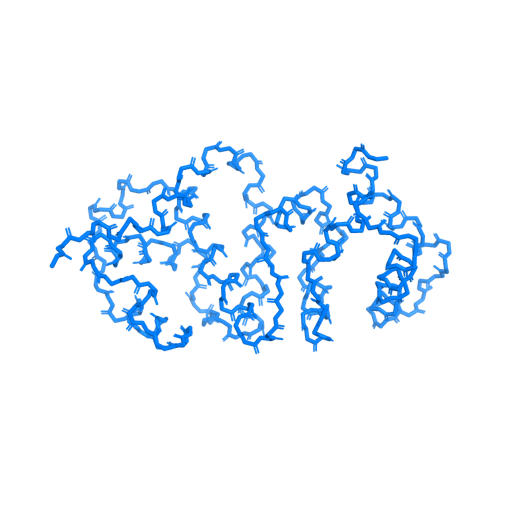48,42,41,44,58,55,42,31,46,46,65,71,70,50,56,74,72,56,39,56,53,51,50,52,53,52,52,55,52,43,44,70,76,42,73,83,62,47,72,70,57,53,51,51,53,56,48,53,43,18,47,63,66,75,94

Mean predicted aligned error: 4.56 Å

Sequence (196 aa):
MLGFIASAISAVVSIAKVVAPIIGKVVSVAQTVFSTLGVFKPNETVESVGDRAIQADENGIDRSKFENHDEYMEALRDFELDPERSDEISTEEKQVVGVAVGTQGVAEKYDIKIDGETWVCVAKSPDYFTPERIKALVEKGVDMKTVTNYFQDKLGPTQSVNVEKTLMEVDRKIDPELNNGGLYSQLDQVRDAMGK

Secondary structure (DSSP, 8-state):
-------HHHHHHHTHHHHHHHHHHHHHHHHHHHHHTTSS-TT--HHHHHHHHHHHHHTT--GGGSSSHHHHHHHHHHSPP-HHHHHHS-HHHHHHHHHHHHHHHHHHHHT----HHHHHHHHH-TTTS-HHHHHHHHHTT--HHHHHHHHTT-S-HHHHHHHHHHHHHHHHHH-TT--HHHHHHHHHHHHHHTT-

Organism: Leucothrix mucor (NCBI:txid45248)